Protein AF-A0A291IMR8-F1 (afdb_monomer_lite)

Organism: NCBI:txid702114

pLDDT: mean 84.6, std 10.79, range [42.44, 96.56]

Structure (mmCIF, N/CA/C/O backbone):
data_AF-A0A291IMR8-F1
#
_entry.id   AF-A0A291IMR8-F1
#
loop_
_atom_site.group_PDB
_atom_site.id
_atom_site.type_symbol
_atom_site.label_atom_id
_atom_site.label_alt_id
_atom_site.label_comp_id
_atom_site.label_asym_id
_atom_site.label_entity_id
_atom_site.label_seq_id
_atom_site.pdbx_PDB_ins_code
_atom_site.Cartn_x
_atom_site.Cartn_y
_atom_site.Cartn_z
_atom_site.occupancy
_atom_site.B_iso_or_equiv
_atom_site.auth_seq_id
_atom_site.auth_comp_id
_atom_site.auth_asym_id
_atom_site.auth_atom_id
_atom_site.pdbx_PDB_model_num
ATOM 1 N N . MET A 1 1 ? -17.388 -0.472 3.605 1.00 42.44 1 MET A N 1
ATOM 2 C CA . MET A 1 1 ? -18.240 -1.057 4.661 1.00 42.44 1 MET A CA 1
ATOM 3 C C . MET A 1 1 ? -18.160 -0.140 5.867 1.00 42.44 1 MET A C 1
ATOM 5 O O . MET A 1 1 ? -17.194 -0.183 6.607 1.00 42.44 1 MET A O 1
ATOM 9 N N . THR A 1 2 ? -19.109 0.783 5.960 1.00 56.38 2 THR A N 1
ATOM 10 C CA . THR A 1 2 ? -19.194 1.862 6.952 1.00 56.38 2 THR A CA 1
ATOM 11 C C . THR A 1 2 ? -20.336 1.554 7.913 1.00 56.38 2 THR A C 1
ATOM 13 O O . THR A 1 2 ? -21.486 1.748 7.528 1.00 56.38 2 THR A O 1
ATOM 16 N N . ASN A 1 3 ? -20.033 1.014 9.099 1.00 58.12 3 ASN A N 1
ATOM 17 C CA . ASN A 1 3 ? -20.902 0.884 10.290 1.00 58.12 3 ASN A CA 1
ATOM 18 C C . ASN A 1 3 ? -20.091 0.062 11.324 1.00 58.12 3 ASN A C 1
ATOM 20 O O . ASN A 1 3 ? -19.615 -0.994 10.933 1.00 58.12 3 ASN A O 1
ATOM 24 N N . LYS A 1 4 ? -19.863 0.408 12.598 1.00 49.34 4 LYS A N 1
ATOM 25 C CA . LYS A 1 4 ? -20.822 0.826 13.631 1.00 49.34 4 LYS A CA 1
ATOM 26 C C . LYS A 1 4 ? -20.083 1.413 14.854 1.00 49.34 4 LYS A C 1
ATOM 28 O O . LYS A 1 4 ? -19.874 0.730 15.846 1.00 49.34 4 LYS A O 1
ATOM 33 N N . ILE A 1 5 ? -19.803 2.706 14.853 1.00 51.72 5 ILE A N 1
ATOM 34 C CA . ILE A 1 5 ? -19.989 3.461 16.098 1.00 51.72 5 ILE A CA 1
ATOM 35 C C . ILE A 1 5 ? -21.085 4.449 15.762 1.00 51.72 5 ILE A C 1
ATOM 37 O O . ILE A 1 5 ? -20.845 5.590 15.374 1.00 51.72 5 ILE A O 1
ATOM 41 N N . ASN A 1 6 ? -22.322 3.950 15.764 1.00 53.94 6 ASN A N 1
ATOM 42 C CA . ASN A 1 6 ? -23.458 4.847 15.664 1.00 53.94 6 ASN A CA 1
ATOM 43 C C . ASN A 1 6 ? -23.396 5.765 16.887 1.00 53.94 6 ASN A C 1
ATOM 45 O O . ASN A 1 6 ? -23.127 5.300 17.992 1.00 53.94 6 ASN A O 1
ATOM 49 N N . MET A 1 7 ? -23.696 7.054 16.723 1.00 51.66 7 MET A N 1
ATOM 50 C CA . MET A 1 7 ? -23.830 7.988 17.853 1.00 51.66 7 MET A CA 1
ATOM 51 C C . MET A 1 7 ? -24.817 7.472 18.927 1.00 51.66 7 MET A C 1
ATOM 53 O O . MET A 1 7 ? -24.793 7.922 20.069 1.00 51.66 7 MET A O 1
ATOM 57 N N . THR A 1 8 ? -25.648 6.482 18.583 1.00 58.94 8 THR A N 1
ATOM 58 C CA . THR A 1 8 ? -26.505 5.731 19.502 1.00 58.94 8 THR A CA 1
ATOM 59 C C . THR A 1 8 ? -25.763 4.771 20.440 1.00 58.94 8 THR A C 1
ATOM 61 O O . THR A 1 8 ? -26.250 4.585 21.548 1.00 58.94 8 THR A O 1
ATOM 64 N N . ASP A 1 9 ? -24.618 4.180 20.080 1.00 65.94 9 ASP A N 1
ATOM 65 C CA . ASP A 1 9 ? -23.877 3.257 20.967 1.00 65.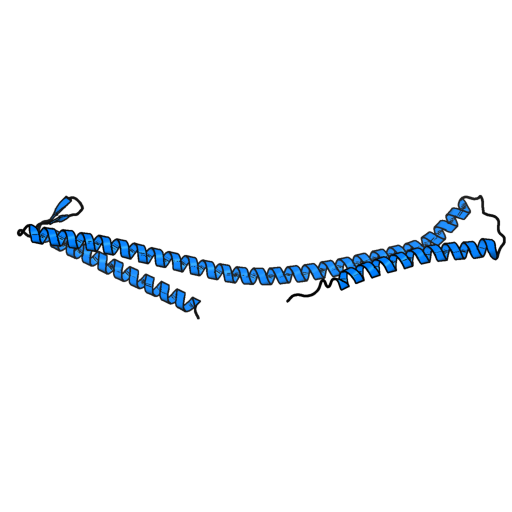94 9 ASP A CA 1
ATOM 66 C C . ASP A 1 9 ? -23.129 3.998 22.078 1.00 65.94 9 ASP A C 1
ATOM 68 O O . ASP A 1 9 ? -23.176 3.574 23.232 1.00 65.94 9 ASP A O 1
ATOM 72 N N . LEU A 1 10 ? -22.535 5.154 21.765 1.00 66.50 10 LEU A N 1
ATOM 73 C CA . LEU A 1 10 ? -21.966 6.054 22.774 1.00 66.50 10 LEU A CA 1
ATOM 74 C C . LEU A 1 10 ? -23.064 6.572 23.718 1.00 66.50 10 LEU A C 1
ATOM 76 O O . LEU A 1 10 ? -22.934 6.473 24.935 1.00 66.50 10 LEU A O 1
ATOM 80 N N . GLY A 1 11 ? -24.204 7.008 23.167 1.00 72.44 11 GLY A N 1
ATOM 81 C CA . GLY A 1 11 ? -25.347 7.453 23.971 1.00 72.44 11 GLY A CA 1
ATOM 82 C C . GLY A 1 11 ? -25.970 6.349 24.839 1.00 72.44 11 GLY A C 1
ATOM 83 O O . GLY A 1 11 ? -26.458 6.623 25.939 1.00 72.44 11 GLY A O 1
ATOM 84 N N . ARG A 1 12 ? -25.936 5.088 24.388 1.00 74.38 12 ARG A N 1
ATOM 85 C CA . ARG A 1 12 ? -26.344 3.926 25.194 1.00 74.38 12 ARG A CA 1
ATOM 86 C C . ARG A 1 12 ? -25.359 3.654 26.320 1.00 74.38 12 ARG A C 1
ATOM 88 O O . ARG A 1 12 ? -25.805 3.436 27.442 1.00 74.38 12 ARG A O 1
ATOM 95 N N . LEU A 1 13 ? -24.057 3.725 26.045 1.00 74.94 13 LEU A N 1
ATOM 96 C CA . LEU A 1 13 ? -23.014 3.551 27.053 1.00 74.94 13 LEU A CA 1
ATOM 97 C C . LEU A 1 13 ? -23.149 4.600 28.170 1.00 74.94 13 LEU A C 1
ATOM 99 O O . LEU A 1 13 ? -23.193 4.241 29.343 1.00 74.94 13 LEU A O 1
ATOM 103 N N . ASP A 1 14 ? -23.341 5.871 27.812 1.00 80.50 14 ASP A N 1
ATOM 104 C CA . ASP A 1 14 ? -23.565 6.959 28.775 1.00 80.50 14 ASP A CA 1
ATOM 105 C C . ASP A 1 14 ? -24.842 6.762 29.601 1.00 80.50 14 ASP A C 1
ATOM 107 O O . ASP A 1 14 ? -24.892 7.073 30.796 1.00 80.50 14 ASP A O 1
ATOM 111 N N . SER A 1 15 ? -25.889 6.220 28.976 1.00 82.75 15 SER A N 1
ATOM 112 C CA . SER A 1 15 ? -27.148 5.906 29.653 1.00 82.75 15 SER A CA 1
ATOM 113 C C . SER A 1 15 ? -26.987 4.745 30.639 1.00 82.75 15 SER A C 1
ATOM 115 O O . SER A 1 15 ? -27.512 4.823 31.749 1.00 82.75 15 SER A O 1
ATOM 117 N N . GLU A 1 16 ? -26.221 3.708 30.285 1.00 82.44 16 GLU A N 1
ATOM 118 C CA . GLU A 1 16 ? -25.873 2.603 31.188 1.00 82.44 16 GLU A CA 1
ATOM 119 C C . GLU A 1 16 ? -25.024 3.090 32.371 1.00 82.44 16 GLU A C 1
ATOM 121 O O . GLU A 1 16 ? -25.328 2.757 33.518 1.00 82.44 16 GLU A O 1
ATOM 126 N N . ILE A 1 17 ? -24.018 3.945 32.129 1.00 82.38 17 ILE A N 1
ATOM 127 C CA . ILE A 1 17 ? -23.203 4.571 33.189 1.00 82.38 17 ILE A CA 1
ATOM 128 C C . ILE A 1 17 ? -24.096 5.344 34.155 1.00 82.38 17 ILE A C 1
ATOM 130 O O . ILE A 1 17 ? -23.969 5.222 35.377 1.00 82.38 17 ILE A O 1
ATOM 134 N N . ARG A 1 18 ? -25.004 6.161 33.616 1.00 84.31 18 ARG A N 1
ATOM 135 C CA . ARG A 1 18 ? -25.913 6.976 34.422 1.00 84.31 18 ARG A CA 1
ATOM 136 C C . ARG A 1 18 ? -26.862 6.106 35.239 1.00 84.31 18 ARG A C 1
ATOM 138 O O . ARG A 1 18 ? -27.072 6.392 36.414 1.00 84.31 18 ARG A O 1
ATOM 145 N N . LEU A 1 19 ? -27.397 5.039 34.646 1.00 85.25 19 LEU A N 1
ATOM 146 C CA . LEU A 1 19 ? -28.275 4.094 35.331 1.00 85.25 19 LEU A CA 1
ATOM 147 C C . LEU A 1 19 ? -27.558 3.426 36.509 1.00 85.25 19 LEU A C 1
ATOM 149 O O . LEU A 1 19 ? -28.098 3.417 37.609 1.00 85.25 19 LEU A O 1
ATOM 153 N N . VAL A 1 20 ? -26.331 2.931 36.312 1.00 83.00 20 VAL A N 1
ATOM 154 C CA . VAL A 1 20 ? -25.541 2.311 37.390 1.00 83.00 20 VAL A CA 1
ATOM 155 C C . VAL A 1 20 ? -25.300 3.299 38.534 1.00 83.00 20 VAL A C 1
ATOM 157 O O . VAL A 1 20 ? -25.515 2.947 39.692 1.00 83.00 20 VAL A O 1
ATOM 160 N N . HIS A 1 21 ? -24.939 4.551 38.235 1.00 82.44 21 HIS A N 1
ATOM 161 C CA . HIS A 1 21 ? -24.783 5.581 39.267 1.00 82.44 21 HIS A CA 1
ATOM 162 C C . HIS A 1 21 ? -26.086 5.861 40.025 1.00 82.44 21 HIS A C 1
ATOM 164 O O . HIS A 1 21 ? -26.065 5.966 41.250 1.00 82.44 21 HIS A O 1
ATOM 170 N N . ILE A 1 22 ? -27.220 5.944 39.321 1.00 87.19 22 ILE A N 1
ATOM 171 C CA . ILE A 1 22 ? -28.537 6.138 39.942 1.00 87.19 22 ILE A CA 1
ATOM 172 C C . ILE A 1 22 ? -28.893 4.943 40.834 1.00 87.19 22 ILE A C 1
ATOM 174 O O . ILE A 1 22 ? -29.388 5.136 41.942 1.00 87.19 22 ILE A O 1
ATOM 178 N N . VAL A 1 23 ? -28.620 3.713 40.394 1.00 85.50 23 VAL A N 1
ATOM 179 C CA . VAL A 1 23 ? -28.873 2.497 41.180 1.00 85.50 23 VAL A CA 1
ATOM 180 C C . VAL A 1 23 ? -28.018 2.482 42.448 1.00 85.50 23 VAL A C 1
ATOM 182 O O . VAL A 1 23 ? -28.546 2.279 43.535 1.00 85.50 23 VAL A O 1
ATOM 185 N N . VAL A 1 24 ? -26.721 2.777 42.357 1.00 82.50 24 VAL A N 1
ATOM 186 C CA . VAL A 1 24 ? -25.848 2.834 43.543 1.00 82.50 24 VAL A CA 1
ATOM 187 C C . VAL A 1 24 ? -26.286 3.950 44.500 1.00 82.50 24 VAL A C 1
ATOM 189 O O . VAL A 1 24 ? -26.422 3.711 45.700 1.00 82.50 24 VAL A O 1
ATOM 192 N N . ALA A 1 25 ? -26.576 5.149 43.987 1.00 84.38 25 ALA A N 1
ATOM 193 C CA . ALA A 1 25 ? -27.043 6.271 44.801 1.00 84.38 25 ALA A CA 1
ATOM 194 C C . ALA A 1 25 ? -28.396 5.983 45.469 1.00 84.38 25 ALA A C 1
ATOM 196 O O . ALA A 1 25 ? -28.590 6.302 46.640 1.00 84.38 25 ALA A O 1
ATOM 197 N N . SER A 1 26 ? -29.323 5.341 44.755 1.00 85.75 26 SER A N 1
ATOM 198 C CA . SER A 1 26 ? -30.623 4.959 45.312 1.00 85.75 26 SER A CA 1
ATOM 199 C C . SER A 1 26 ? -30.494 3.879 46.382 1.00 85.75 26 SER A C 1
ATOM 201 O O . SER A 1 26 ? -31.153 4.004 47.407 1.00 85.75 26 SER A O 1
ATOM 203 N N . ILE A 1 27 ? -29.602 2.893 46.232 1.00 83.75 27 ILE A N 1
ATOM 204 C CA . ILE A 1 27 ? -29.319 1.911 47.294 1.00 83.75 27 ILE A CA 1
ATOM 205 C C . ILE A 1 27 ? -28.799 2.610 48.559 1.00 83.75 27 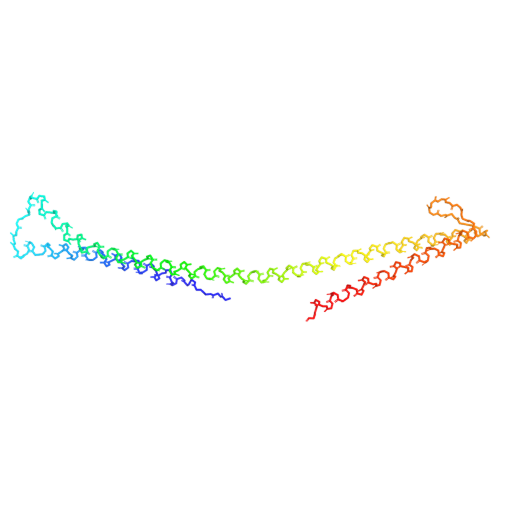ILE A C 1
ATOM 207 O O . ILE A 1 27 ? -29.284 2.320 49.653 1.00 83.75 27 ILE A O 1
ATOM 211 N N . ILE A 1 28 ? -27.876 3.571 48.426 1.00 83.00 28 ILE A N 1
ATOM 212 C CA . ILE A 1 28 ? -27.368 4.366 49.561 1.00 83.00 28 ILE A CA 1
ATOM 213 C C . ILE A 1 28 ? -28.513 5.123 50.244 1.00 83.00 28 ILE A C 1
ATOM 215 O O . ILE A 1 28 ? -28.696 5.014 51.457 1.00 83.00 28 ILE A O 1
ATOM 219 N N . ILE A 1 29 ? -29.302 5.866 49.462 1.00 86.31 29 ILE A N 1
ATOM 220 C CA . ILE A 1 29 ? -30.400 6.694 49.973 1.00 86.31 29 ILE A CA 1
ATOM 221 C C . ILE A 1 29 ? -31.470 5.827 50.636 1.00 86.31 29 ILE A C 1
ATOM 223 O O . ILE A 1 29 ? -31.916 6.163 51.725 1.00 86.31 29 ILE A O 1
ATOM 227 N N . VAL A 1 30 ? -31.863 4.708 50.024 1.00 86.44 30 VAL A N 1
ATOM 228 C CA . VAL A 1 30 ? -32.871 3.790 50.575 1.00 86.44 30 VAL A CA 1
ATOM 229 C C . VAL A 1 30 ? -32.378 3.158 51.870 1.00 86.44 30 VAL A C 1
ATOM 231 O O . VAL A 1 30 ? -33.139 3.090 52.832 1.00 86.44 30 VAL A O 1
ATOM 234 N N . THR A 1 31 ? -31.110 2.747 51.936 1.00 79.94 31 THR A N 1
ATOM 235 C CA . THR A 1 31 ? -30.540 2.158 53.156 1.00 79.94 31 THR A CA 1
ATOM 236 C C . THR A 1 31 ? -30.543 3.182 54.292 1.00 79.94 31 THR A C 1
ATOM 238 O O . THR A 1 31 ? -31.079 2.902 55.363 1.00 79.94 31 THR A O 1
ATOM 241 N N . LEU A 1 32 ? -30.061 4.404 54.040 1.00 81.75 32 LEU A N 1
ATOM 242 C CA . LEU A 1 32 ? -30.079 5.492 55.022 1.00 81.75 32 LEU A CA 1
ATOM 243 C C . LEU A 1 32 ? -31.507 5.882 55.431 1.00 81.75 32 LEU A C 1
ATOM 245 O O . LEU A 1 32 ? -31.799 5.971 56.620 1.00 81.75 32 LEU A O 1
ATOM 249 N N . ALA A 1 33 ? -32.414 6.050 54.466 1.00 83.06 33 ALA A N 1
ATOM 250 C CA . ALA A 1 33 ? -33.802 6.428 54.715 1.00 83.06 33 ALA A CA 1
ATOM 251 C C . ALA A 1 33 ? -34.561 5.353 55.503 1.00 83.06 33 ALA A C 1
ATOM 253 O O . ALA A 1 33 ? -35.281 5.688 56.441 1.00 83.06 33 ALA A O 1
ATOM 254 N N . SER A 1 34 ? -34.375 4.070 55.175 1.00 79.81 34 SER A N 1
ATOM 255 C CA . SER A 1 34 ? -34.980 2.963 55.926 1.00 79.81 34 SER A CA 1
ATOM 256 C C . SER A 1 34 ? -34.540 2.969 57.389 1.00 79.81 34 SER A C 1
ATOM 258 O O . SER A 1 34 ? -35.365 2.779 58.284 1.00 79.81 34 SER A O 1
ATOM 260 N N . TYR A 1 35 ? -33.267 3.285 57.638 1.00 73.69 35 TYR A N 1
ATOM 261 C CA . TYR A 1 35 ? -32.714 3.357 58.981 1.00 73.69 35 TYR A CA 1
ATOM 262 C C . TYR A 1 35 ? -33.249 4.578 59.737 1.00 73.69 35 TYR A C 1
ATOM 264 O O . TYR A 1 35 ? -33.693 4.453 60.876 1.00 73.69 35 TYR A O 1
ATOM 272 N N . SER A 1 36 ? -33.303 5.749 59.091 1.00 75.12 36 SER A N 1
ATOM 273 C CA . SER A 1 36 ? -33.883 6.966 59.672 1.00 75.12 36 SER A CA 1
ATOM 274 C C . SER A 1 36 ? -35.363 6.796 60.024 1.00 75.12 36 SER A C 1
ATOM 276 O O . SER A 1 36 ? -35.774 7.187 61.114 1.00 75.12 36 SER A O 1
ATOM 278 N N . VAL A 1 37 ? -36.159 6.170 59.151 1.00 80.25 37 VAL A N 1
ATOM 279 C CA . VAL A 1 37 ? -37.583 5.893 59.408 1.00 80.25 37 VAL A CA 1
ATOM 280 C C . VAL A 1 37 ? -37.748 4.932 60.586 1.00 80.25 37 VAL A C 1
ATOM 282 O O . VAL A 1 37 ? -38.565 5.181 61.472 1.00 80.25 37 VAL A O 1
ATOM 285 N N . TRP A 1 38 ? -36.951 3.864 60.646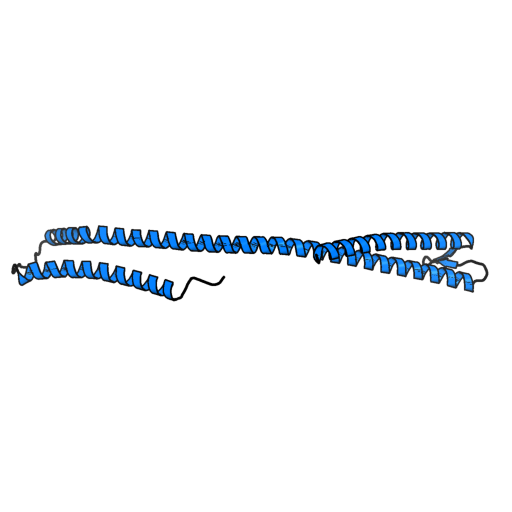 1.00 77.81 38 TRP A N 1
ATOM 286 C CA . TRP A 1 38 ? -37.017 2.897 61.741 1.00 77.81 38 TRP A CA 1
ATOM 287 C C . TRP A 1 38 ? -36.581 3.486 63.092 1.00 77.81 38 TRP A C 1
ATOM 289 O O . TRP A 1 38 ? -37.182 3.193 64.126 1.00 77.81 38 TRP A O 1
ATOM 299 N N . PHE A 1 39 ? -35.572 4.358 63.091 1.00 70.50 39 PHE A N 1
ATOM 300 C CA . PHE A 1 39 ? -35.026 4.958 64.308 1.00 70.50 39 PHE A CA 1
ATOM 301 C C . PHE A 1 39 ? -35.914 6.083 64.864 1.00 70.50 39 PHE A C 1
ATOM 303 O O . PHE A 1 39 ? -36.170 6.127 66.068 1.00 70.50 39 PHE A O 1
ATOM 310 N N . TRP A 1 40 ? -36.406 6.977 63.996 1.00 67.62 40 TRP A N 1
ATOM 311 C CA . TRP A 1 40 ? -37.176 8.160 64.406 1.00 67.62 40 TRP A CA 1
ATOM 312 C C . TRP A 1 40 ? -38.678 7.911 64.485 1.00 67.62 40 TRP A C 1
ATOM 314 O O . TRP A 1 40 ? -39.313 8.357 65.435 1.00 67.62 40 TRP A O 1
ATOM 324 N N . TRP A 1 41 ? -39.260 7.227 63.497 1.00 64.88 41 TRP A N 1
ATOM 325 C CA . TRP A 1 41 ? -40.716 7.093 63.408 1.00 64.88 41 TRP A CA 1
ATOM 326 C C . TRP A 1 41 ? -41.234 5.917 64.234 1.00 64.88 41 TRP A C 1
ATOM 328 O O . TRP A 1 41 ? -42.287 6.015 64.857 1.00 64.88 41 TRP A O 1
ATOM 338 N N . LEU A 1 42 ? -40.503 4.799 64.241 1.00 66.38 42 LEU A N 1
ATOM 339 C CA . LEU A 1 42 ? -40.973 3.561 64.868 1.00 66.38 42 LEU A CA 1
ATOM 340 C C . LEU A 1 42 ? -40.499 3.381 66.314 1.00 66.38 42 LEU A C 1
ATOM 342 O O . LEU A 1 42 ? -41.243 2.817 67.109 1.00 66.38 42 LEU A O 1
ATOM 346 N N . ASN A 1 43 ? -39.299 3.852 66.669 1.00 71.50 43 ASN A N 1
ATOM 347 C CA . ASN A 1 43 ? -38.700 3.549 67.976 1.00 71.50 43 ASN A CA 1
ATOM 348 C C . ASN A 1 43 ? -38.424 4.758 68.882 1.00 71.50 43 ASN A C 1
ATOM 350 O O . ASN A 1 43 ? -38.016 4.544 70.022 1.00 71.50 43 ASN A O 1
ATOM 354 N N . SER A 1 44 ? -38.640 6.000 68.425 1.00 71.19 44 SER A N 1
ATOM 355 C CA . SER A 1 44 ? -38.410 7.229 69.214 1.00 71.19 44 SER A CA 1
ATOM 356 C C . SER A 1 44 ? -37.058 7.246 69.954 1.00 71.19 44 SER A C 1
ATOM 358 O O . SER A 1 44 ? -36.955 7.734 71.080 1.00 71.19 44 SER A O 1
ATOM 360 N N . GLN A 1 45 ? -36.025 6.657 69.346 1.00 66.25 45 GLN A N 1
ATOM 361 C CA . GLN A 1 45 ? -34.707 6.482 69.957 1.00 66.25 45 GLN A CA 1
ATOM 362 C C . GLN A 1 45 ? -33.905 7.787 69.875 1.00 66.25 45 GLN A C 1
ATOM 364 O O . GLN A 1 45 ? -33.954 8.507 68.875 1.00 66.25 45 GLN A O 1
ATOM 369 N N . THR A 1 46 ? -33.141 8.098 70.922 1.00 68.88 46 THR A N 1
ATOM 370 C CA . THR A 1 46 ? -32.218 9.240 70.921 1.00 68.88 46 THR A CA 1
ATOM 371 C C . THR A 1 46 ? -30.945 8.901 70.148 1.00 68.88 46 THR A C 1
ATOM 373 O O . THR A 1 46 ? -30.511 7.752 70.094 1.00 68.88 46 THR A O 1
ATOM 376 N N . ILE A 1 47 ? -30.339 9.905 69.508 1.00 70.88 47 ILE A N 1
ATOM 377 C CA . ILE A 1 47 ? -29.103 9.717 68.740 1.00 70.88 47 ILE A CA 1
ATOM 378 C C . ILE A 1 47 ? -27.993 9.226 69.682 1.00 70.88 47 ILE A C 1
ATOM 380 O O . ILE A 1 47 ? -27.686 9.882 70.678 1.00 70.88 47 ILE A O 1
ATOM 384 N N . SER A 1 48 ? -27.381 8.084 69.354 1.00 73.88 48 SER A N 1
ATOM 385 C CA . SER A 1 48 ? -26.269 7.526 70.130 1.00 73.88 48 SER A CA 1
ATOM 386 C C . SER A 1 48 ? -25.056 8.459 70.069 1.00 73.88 48 SER A C 1
ATOM 388 O O . SER A 1 48 ? -24.593 8.831 68.989 1.00 73.88 48 SER A O 1
ATOM 390 N N . THR A 1 49 ? -24.518 8.822 71.232 1.00 76.19 49 THR A N 1
ATOM 391 C CA . THR A 1 49 ? -23.262 9.582 71.364 1.00 76.19 49 THR A CA 1
ATOM 392 C C . THR A 1 49 ? -22.027 8.682 71.317 1.00 76.19 49 THR A C 1
ATOM 394 O O . THR A 1 49 ? -20.904 9.181 71.265 1.00 76.19 49 THR A O 1
ATOM 397 N N . SER A 1 50 ? -22.212 7.356 71.323 1.00 80.44 50 SER A N 1
ATOM 398 C CA . SER A 1 50 ? -21.106 6.401 71.259 1.00 80.44 50 SER A CA 1
ATOM 399 C C . SER A 1 50 ? -20.610 6.226 69.823 1.00 80.44 50 SER A C 1
ATOM 401 O O . SER A 1 50 ? -21.373 5.910 68.911 1.00 80.44 50 SER A O 1
ATOM 403 N N . VAL A 1 51 ? -19.303 6.400 69.627 1.00 79.56 51 VAL A N 1
ATOM 404 C CA . VAL A 1 51 ? -18.633 6.236 68.324 1.00 79.56 51 VAL A CA 1
ATOM 405 C C . VAL A 1 51 ? -18.751 4.797 67.802 1.00 79.56 51 VAL A C 1
ATOM 407 O O . VAL A 1 51 ? -18.877 4.581 66.601 1.00 79.56 51 VAL A O 1
ATOM 410 N N . GLU A 1 52 ? -18.789 3.811 68.698 1.00 82.94 52 GLU A N 1
ATOM 411 C CA . GLU A 1 52 ? -18.878 2.385 68.361 1.00 82.94 52 GLU A CA 1
ATOM 412 C C . GLU A 1 52 ? -20.192 2.013 67.649 1.00 82.94 52 GLU A C 1
ATOM 414 O O . GLU A 1 52 ? -20.177 1.252 66.682 1.00 82.94 52 GLU A O 1
ATOM 419 N N . SER A 1 53 ? -21.315 2.636 68.035 1.00 76.94 53 SER A N 1
ATOM 420 C CA . SER A 1 53 ? -22.611 2.445 67.357 1.00 76.94 53 SER A CA 1
ATOM 421 C C . SER A 1 53 ? -22.586 2.946 65.907 1.00 76.94 53 SER A C 1
ATOM 423 O O . SER A 1 53 ? -23.195 2.349 65.020 1.00 76.94 53 SER A O 1
ATOM 425 N N . TRP A 1 54 ? -21.864 4.040 65.649 1.00 78.25 54 TRP A N 1
ATOM 426 C CA . TRP A 1 54 ? -21.688 4.587 64.301 1.00 78.25 54 TRP A CA 1
ATOM 427 C C . TRP A 1 54 ? -20.745 3.737 63.447 1.00 78.25 54 TRP A C 1
ATOM 429 O O . TRP A 1 54 ? -20.965 3.618 62.243 1.00 78.25 54 TRP A O 1
ATOM 439 N N . GLY A 1 55 ? -19.746 3.101 64.070 1.00 80.56 55 GLY A N 1
ATOM 440 C CA . GLY A 1 55 ? -18.890 2.105 63.422 1.00 80.56 55 GLY A CA 1
ATOM 441 C C . GLY A 1 55 ? -19.691 0.912 62.895 1.00 80.56 55 GLY A C 1
ATOM 442 O O . GLY A 1 55 ? -19.627 0.614 61.708 1.00 80.56 55 GLY A O 1
ATOM 443 N N . GLN A 1 56 ? -20.544 0.313 63.733 1.00 82.56 56 GLN A N 1
ATOM 444 C CA . GLN A 1 56 ? -21.388 -0.828 63.338 1.00 82.56 56 GLN A CA 1
ATOM 445 C C . GLN A 1 56 ? -22.384 -0.487 62.216 1.00 82.56 56 GLN A C 1
ATOM 447 O O . GLN A 1 56 ? -22.636 -1.307 61.331 1.00 82.56 56 GLN A O 1
ATOM 452 N N . LEU A 1 57 ? -22.936 0.734 62.214 1.00 79.25 57 LEU A N 1
ATOM 453 C CA . LEU A 1 57 ? -23.775 1.216 61.112 1.00 79.25 57 LEU A CA 1
ATOM 454 C C . LEU A 1 57 ? -22.974 1.314 59.805 1.00 79.25 57 LEU A C 1
ATOM 456 O O . LEU A 1 57 ? -23.450 0.890 58.750 1.00 79.25 57 LEU A O 1
ATOM 460 N N . GLY A 1 58 ? -21.760 1.864 59.883 1.00 79.25 58 GLY A N 1
ATOM 461 C CA . GLY A 1 58 ? -20.830 1.933 58.760 1.00 79.25 58 GLY A CA 1
ATOM 462 C C . GLY A 1 58 ? -20.487 0.551 58.207 1.00 79.25 58 GLY A C 1
ATOM 463 O O . GLY A 1 58 ? -20.497 0.374 56.991 1.00 79.25 58 GLY A O 1
ATOM 464 N N . ASP A 1 59 ? -20.284 -0.439 59.077 1.00 83.75 59 ASP A N 1
ATOM 465 C CA . ASP A 1 59 ? -19.998 -1.823 58.687 1.00 83.75 59 ASP A CA 1
ATOM 466 C C . ASP A 1 59 ? -21.184 -2.485 57.974 1.00 83.75 59 ASP A C 1
ATOM 468 O O . ASP A 1 59 ? -20.993 -3.190 56.984 1.00 83.75 59 ASP A O 1
ATOM 472 N N . TYR A 1 60 ? -22.421 -2.225 58.409 1.00 81.19 60 TYR A N 1
ATOM 473 C CA . TYR A 1 60 ? -23.622 -2.734 57.737 1.00 81.19 60 TYR A CA 1
ATOM 474 C C . TYR A 1 60 ? -23.814 -2.111 56.346 1.00 81.19 60 TYR A C 1
ATOM 476 O O . TYR A 1 60 ? -23.988 -2.825 55.355 1.00 81.19 60 TYR A O 1
ATOM 484 N N . VAL A 1 61 ? -23.742 -0.777 56.252 1.00 79.06 61 VAL A N 1
ATOM 485 C CA . VAL A 1 61 ? -23.862 -0.064 54.969 1.00 79.06 61 VAL A CA 1
ATOM 486 C C . VAL A 1 61 ? -22.718 -0.460 54.037 1.00 79.06 61 VAL A C 1
ATOM 488 O O . VAL A 1 61 ? -22.957 -0.760 52.869 1.00 79.06 61 VAL A O 1
ATOM 491 N N . GLY A 1 62 ? -21.491 -0.528 54.554 1.00 81.50 62 GLY A N 1
ATOM 492 C CA . GLY A 1 62 ? -20.310 -0.980 53.826 1.00 81.50 62 GLY A CA 1
ATOM 493 C C . GLY A 1 62 ? -20.426 -2.431 53.364 1.00 81.50 62 GLY A C 1
ATOM 494 O O . GLY A 1 62 ? -20.097 -2.728 52.220 1.00 81.50 62 GLY A O 1
ATOM 495 N N . GLY A 1 63 ? -20.969 -3.324 54.193 1.00 83.88 63 GLY A N 1
ATOM 496 C CA . GLY A 1 63 ? -21.191 -4.732 53.860 1.00 83.88 63 GLY A CA 1
ATOM 497 C C . GLY A 1 63 ? -22.149 -4.944 52.685 1.00 83.88 63 GLY A C 1
ATOM 498 O O . GLY A 1 63 ? -21.965 -5.887 51.918 1.00 83.88 63 GLY A O 1
ATOM 499 N N . ILE A 1 64 ? -23.122 -4.047 52.495 1.00 81.81 64 ILE A N 1
ATOM 500 C CA . ILE A 1 64 ? -24.039 -4.062 51.343 1.00 81.81 64 ILE A CA 1
ATOM 501 C C . ILE A 1 64 ? -23.426 -3.332 50.144 1.00 81.81 64 ILE A C 1
ATOM 503 O O . ILE A 1 64 ? -23.505 -3.819 49.015 1.00 81.81 64 ILE A O 1
ATOM 507 N N . LEU A 1 65 ? -22.790 -2.176 50.367 1.00 82.19 65 LEU A N 1
ATOM 508 C CA . LEU A 1 65 ? -22.228 -1.387 49.273 1.00 82.19 65 LEU A CA 1
ATOM 509 C C . LEU A 1 65 ? -21.079 -2.102 48.573 1.00 82.19 65 LEU A C 1
ATOM 511 O O . LEU A 1 65 ? -20.979 -2.031 47.353 1.00 82.19 65 LEU A O 1
ATOM 515 N N . ASN A 1 66 ? -20.210 -2.763 49.335 1.00 82.19 66 ASN A N 1
ATOM 516 C CA . ASN A 1 66 ? -18.940 -3.273 48.833 1.00 82.19 66 ASN A CA 1
ATOM 517 C C . ASN A 1 66 ? -19.119 -4.387 47.774 1.00 82.19 66 ASN A C 1
ATOM 519 O O . ASN A 1 66 ? -18.483 -4.319 46.722 1.00 82.19 66 ASN A O 1
ATOM 523 N N . PRO A 1 67 ? -20.035 -5.363 47.936 1.00 86.56 67 PRO A N 1
ATOM 524 C CA . PRO A 1 67 ? -20.378 -6.293 46.858 1.00 86.56 67 PRO A CA 1
ATOM 525 C C . PRO A 1 67 ? -21.038 -5.616 45.647 1.00 86.56 67 PRO A C 1
ATOM 527 O O . PRO A 1 67 ? -20.741 -5.982 44.508 1.00 86.56 67 PRO A O 1
ATOM 530 N N . CYS A 1 68 ? -21.906 -4.616 45.858 1.00 82.94 68 CYS A N 1
ATOM 531 C CA . CYS A 1 68 ? -22.556 -3.884 44.765 1.00 82.94 68 CYS A CA 1
ATOM 532 C C . CYS A 1 68 ? -21.548 -3.091 43.921 1.00 82.94 68 CYS A C 1
ATOM 534 O O . CYS A 1 68 ? -21.603 -3.136 42.689 1.00 82.94 68 CYS A O 1
ATOM 536 N N . THR A 1 69 ? -20.606 -2.394 44.561 1.00 82.69 69 THR A N 1
ATOM 537 C CA . THR A 1 69 ? -19.550 -1.641 43.873 1.00 82.69 69 THR A CA 1
ATOM 538 C C . THR A 1 69 ? -18.568 -2.575 43.176 1.00 82.69 69 THR A C 1
ATOM 540 O O . THR A 1 69 ? -18.222 -2.328 42.020 1.00 82.69 69 THR A O 1
ATOM 543 N N . ALA A 1 70 ? -18.178 -3.684 43.813 1.00 88.44 70 ALA A N 1
ATOM 544 C CA . ALA A 1 70 ? -17.321 -4.696 43.200 1.00 88.44 70 ALA A CA 1
ATOM 545 C C . ALA A 1 70 ? -17.963 -5.311 41.945 1.00 88.44 70 ALA A C 1
ATOM 547 O O . ALA A 1 70 ? -17.304 -5.444 40.912 1.00 88.44 70 ALA A O 1
ATOM 548 N N . TYR A 1 71 ? -19.261 -5.627 41.996 1.00 88.00 71 TYR A N 1
ATOM 549 C CA . TYR A 1 71 ? -19.992 -6.138 40.837 1.00 88.00 71 TYR A CA 1
ATOM 550 C C . TYR A 1 71 ? -20.077 -5.107 39.705 1.00 88.00 71 TYR A C 1
ATOM 552 O O . TYR A 1 71 ? -19.809 -5.439 38.549 1.00 88.00 71 TYR A O 1
ATOM 560 N N . ALA A 1 72 ? -20.385 -3.845 40.024 1.00 84.44 72 ALA A N 1
ATOM 561 C CA . ALA A 1 72 ? -20.422 -2.769 39.036 1.00 84.44 72 ALA A CA 1
ATOM 562 C C . ALA A 1 72 ? -19.052 -2.560 38.367 1.00 84.44 72 ALA A C 1
ATOM 564 O O . ALA A 1 72 ? -18.972 -2.448 37.143 1.00 84.44 72 ALA A O 1
ATOM 565 N N . ALA A 1 73 ? -17.969 -2.573 39.149 1.00 88.19 73 ALA A N 1
ATOM 566 C CA . ALA A 1 73 ? -16.606 -2.472 38.634 1.00 88.19 73 ALA A CA 1
ATOM 567 C C . ALA A 1 73 ? -16.252 -3.654 37.717 1.00 88.19 73 ALA A C 1
ATOM 569 O O . ALA A 1 73 ? -15.701 -3.456 36.633 1.00 88.19 73 ALA A O 1
ATOM 570 N N . TYR A 1 74 ? -16.615 -4.878 38.108 1.00 91.31 74 TYR A N 1
ATOM 571 C CA . TYR A 1 74 ? -16.392 -6.074 37.296 1.00 91.31 74 TYR A CA 1
ATOM 572 C C . TYR A 1 74 ? -17.178 -6.050 35.976 1.00 91.31 74 TYR A C 1
ATOM 574 O O . TYR A 1 74 ? -16.630 -6.386 34.920 1.00 91.31 74 TYR A O 1
ATOM 582 N N . TYR A 1 75 ? -18.443 -5.620 36.016 1.00 87.94 75 TYR A N 1
ATOM 583 C CA . TYR A 1 75 ? -19.265 -5.432 34.820 1.00 87.94 75 TYR A CA 1
ATOM 584 C C . TYR A 1 75 ? -18.600 -4.448 33.851 1.00 87.94 75 TYR A C 1
ATOM 586 O O . TYR A 1 75 ? -18.413 -4.773 32.675 1.00 87.94 75 TYR A O 1
ATOM 594 N N . TRP A 1 76 ? -18.163 -3.291 34.357 1.00 87.31 76 TRP A N 1
ATOM 595 C CA . TRP A 1 76 ? -17.477 -2.274 33.560 1.00 87.31 76 TRP A CA 1
ATOM 596 C C . TRP A 1 76 ? -16.173 -2.773 32.961 1.00 87.31 76 TRP A C 1
ATOM 598 O O . TRP A 1 76 ? -15.948 -2.609 31.764 1.00 87.31 76 TRP A O 1
ATOM 608 N N . LEU A 1 77 ? -15.340 -3.443 33.755 1.00 90.38 77 LEU A N 1
ATOM 609 C CA . LEU A 1 77 ? -14.094 -4.023 33.267 1.00 90.38 77 LEU A CA 1
ATOM 610 C C . LEU A 1 77 ? -14.356 -5.021 32.132 1.00 90.38 77 LEU A C 1
ATOM 612 O O . LEU A 1 77 ? -13.708 -4.972 31.088 1.00 90.38 77 LEU A O 1
ATOM 616 N N . THR A 1 78 ? -15.347 -5.895 32.308 1.00 91.19 78 THR A N 1
ATOM 617 C CA . THR A 1 78 ? -15.719 -6.893 31.300 1.00 91.19 78 THR A CA 1
ATOM 618 C C . THR A 1 78 ? -16.238 -6.235 30.021 1.00 91.19 78 THR A C 1
ATOM 620 O O . THR A 1 78 ? -15.873 -6.657 28.920 1.00 91.19 78 THR A O 1
ATOM 623 N N . ARG A 1 79 ? -17.063 -5.186 30.144 1.00 87.88 79 ARG A N 1
ATOM 624 C CA . ARG A 1 79 ? -17.579 -4.412 29.008 1.00 87.88 79 ARG A CA 1
ATOM 625 C C . ARG A 1 79 ? -16.444 -3.731 28.243 1.00 87.88 79 ARG A C 1
ATOM 627 O O . ARG A 1 79 ? -16.375 -3.888 27.027 1.00 87.88 79 ARG A O 1
ATOM 634 N N . SER A 1 80 ? -15.528 -3.071 28.949 1.00 87.69 80 SER A N 1
ATOM 635 C CA . SER A 1 80 ? -14.363 -2.404 28.359 1.00 87.69 80 SER A CA 1
ATOM 636 C C . SER A 1 80 ? -13.449 -3.383 27.626 1.00 87.69 80 SER A C 1
ATOM 638 O O . SER A 1 80 ? -13.054 -3.115 26.497 1.00 87.69 80 SER A O 1
ATOM 640 N N . ILE A 1 81 ? -13.163 -4.552 28.210 1.00 92.50 81 ILE A N 1
ATOM 641 C CA . ILE A 1 81 ? -12.338 -5.580 27.554 1.00 92.50 81 ILE A CA 1
ATOM 642 C C . ILE A 1 81 ? -13.009 -6.101 26.277 1.00 92.50 81 ILE A C 1
ATOM 644 O O . ILE A 1 81 ? -12.325 -6.355 25.287 1.00 92.50 81 ILE A O 1
ATOM 648 N N . ARG A 1 82 ? -14.336 -6.287 26.279 1.00 89.00 82 ARG A N 1
ATOM 649 C CA . ARG A 1 82 ? -15.062 -6.705 25.069 1.00 89.00 82 ARG A CA 1
ATOM 650 C C . ARG A 1 82 ? -14.964 -5.654 23.970 1.00 89.00 82 ARG A C 1
ATOM 652 O O . ARG A 1 82 ? -14.593 -6.015 22.859 1.00 89.00 82 ARG A O 1
ATOM 659 N N . LEU A 1 83 ? -15.204 -4.386 24.304 1.00 88.12 83 LEU A N 1
ATOM 660 C CA . LEU A 1 83 ? -15.099 -3.283 23.350 1.00 88.12 83 LEU A CA 1
ATOM 661 C C . LEU A 1 83 ? -13.680 -3.176 22.770 1.00 88.12 83 LEU A C 1
ATOM 663 O O . LEU A 1 83 ? -13.514 -3.167 21.558 1.00 88.12 83 LEU A O 1
ATOM 667 N N . GLN A 1 84 ? -12.651 -3.219 23.622 1.00 88.12 84 GLN A N 1
ATOM 668 C CA . GLN A 1 84 ? -11.253 -3.196 23.177 1.00 88.12 84 GLN A CA 1
ATOM 669 C C . GLN A 1 84 ? -10.926 -4.354 22.222 1.00 88.12 84 GLN A C 1
ATOM 671 O O . GLN A 1 84 ? -10.213 -4.168 21.240 1.00 88.12 84 GLN A O 1
ATOM 676 N N . LYS A 1 85 ? -11.446 -5.564 22.473 1.00 92.56 85 LYS A N 1
ATOM 677 C CA . LYS A 1 85 ? -11.246 -6.712 21.572 1.00 92.56 85 LYS A CA 1
ATOM 678 C C . LYS A 1 85 ? -11.939 -6.529 20.225 1.00 92.56 85 LYS A C 1
ATOM 680 O O . LYS A 1 85 ? -11.375 -6.937 19.212 1.00 92.56 85 LYS A O 1
ATOM 685 N N . GLU A 1 86 ? -13.140 -5.959 20.218 1.00 91.81 86 GLU A N 1
ATOM 686 C CA . GLU A 1 86 ? -13.874 -5.639 18.990 1.00 91.81 86 GLU A CA 1
ATOM 687 C C . GLU A 1 86 ? -13.101 -4.603 18.162 1.00 91.81 86 GLU A C 1
ATOM 689 O O . GLU A 1 86 ? -12.811 -4.860 16.994 1.00 91.81 86 GLU A O 1
ATOM 694 N N . GLU A 1 87 ? -12.636 -3.518 18.786 1.00 90.38 87 GLU A N 1
ATOM 695 C CA . GLU A 1 87 ? -11.798 -2.503 18.132 1.00 90.38 87 GLU A CA 1
ATOM 696 C C . GLU A 1 87 ? -10.493 -3.096 17.578 1.00 90.38 87 GLU A C 1
ATOM 698 O O . GLU A 1 87 ? -10.102 -2.802 16.448 1.00 90.38 87 GLU A O 1
ATOM 703 N N . MET A 1 88 ? -9.824 -3.983 18.328 1.00 94.00 88 MET A N 1
ATOM 704 C CA . MET A 1 88 ? -8.613 -4.659 17.846 1.00 94.00 88 MET A CA 1
ATOM 705 C C . MET A 1 88 ? -8.885 -5.588 16.660 1.00 94.00 88 MET A C 1
ATOM 707 O O . MET A 1 88 ? -8.044 -5.703 15.766 1.00 94.00 88 MET A O 1
ATOM 711 N N . LEU A 1 89 ? -10.035 -6.266 16.639 1.00 94.75 89 LEU A N 1
ATOM 712 C CA . LEU A 1 89 ? -10.427 -7.110 15.514 1.00 94.75 89 LEU A CA 1
ATOM 713 C C . LEU A 1 89 ? -10.679 -6.262 14.264 1.00 94.75 89 LEU A C 1
ATOM 715 O O . LEU A 1 89 ? -10.165 -6.593 13.196 1.00 94.75 89 LEU A O 1
ATOM 719 N N . GLU A 1 90 ? -11.414 -5.159 14.396 1.00 93.44 90 GLU A N 1
ATOM 720 C CA . GLU A 1 90 ? -11.662 -4.226 13.294 1.00 93.44 90 GLU A CA 1
ATOM 721 C C . GLU A 1 90 ? -10.361 -3.605 12.774 1.00 93.44 90 GLU A C 1
ATOM 723 O O . GLU A 1 90 ? -10.116 -3.606 11.565 1.00 93.44 90 GLU A O 1
ATOM 728 N N . ALA A 1 91 ? -9.480 -3.161 13.676 1.00 93.25 91 ALA A N 1
ATOM 729 C CA . ALA A 1 91 ? -8.165 -2.635 13.321 1.00 93.25 91 ALA A CA 1
ATOM 730 C C . ALA A 1 91 ? -7.323 -3.674 12.567 1.00 93.25 91 ALA A C 1
ATOM 732 O O . ALA A 1 91 ? -6.698 -3.354 11.554 1.00 93.25 91 ALA A O 1
ATOM 733 N N . ARG A 1 92 ? -7.345 -4.937 13.010 1.00 95.12 92 ARG A N 1
ATOM 734 C CA . ARG A 1 92 ? -6.643 -6.034 12.336 1.00 95.12 92 ARG A CA 1
ATOM 735 C C . ARG A 1 92 ? -7.181 -6.274 10.926 1.00 95.12 92 ARG A C 1
ATOM 737 O O . ARG A 1 92 ? -6.383 -6.405 10.004 1.00 95.12 92 ARG A O 1
ATOM 744 N N . LEU A 1 93 ? -8.502 -6.304 10.748 1.00 95.56 93 LEU A N 1
ATOM 745 C CA . LEU A 1 93 ? -9.125 -6.477 9.430 1.00 95.56 93 LEU A CA 1
ATOM 746 C C . LEU A 1 93 ? -8.780 -5.317 8.486 1.00 95.56 93 LEU A C 1
ATOM 748 O O . LEU A 1 93 ? -8.469 -5.540 7.316 1.00 95.56 93 LEU A O 1
ATOM 752 N N . ALA A 1 94 ? -8.781 -4.083 8.997 1.00 94.88 94 ALA A N 1
ATOM 753 C CA . ALA A 1 94 ? -8.368 -2.913 8.231 1.00 94.88 94 ALA A CA 1
ATOM 754 C C . ALA A 1 94 ? -6.885 -2.988 7.822 1.00 94.88 94 ALA A C 1
ATOM 756 O O . ALA A 1 94 ? -6.557 -2.713 6.667 1.00 94.88 94 ALA A O 1
ATOM 757 N N . MET A 1 95 ? -5.995 -3.413 8.729 1.00 94.31 95 MET A N 1
ATOM 758 C CA . MET A 1 95 ? -4.575 -3.624 8.421 1.00 94.31 95 MET A CA 1
ATOM 759 C C . MET A 1 95 ? -4.357 -4.740 7.400 1.00 94.31 95 MET A C 1
ATOM 761 O O . MET A 1 95 ? -3.506 -4.600 6.529 1.00 94.31 95 MET A O 1
ATOM 765 N N . GLU A 1 96 ? -5.114 -5.833 7.473 1.00 96.56 96 GLU A N 1
ATOM 766 C CA . GLU A 1 96 ? -5.021 -6.933 6.511 1.00 96.56 96 GLU A CA 1
ATOM 767 C C . GLU A 1 96 ? -5.449 -6.484 5.106 1.00 96.56 96 GLU A C 1
ATOM 769 O O . GLU A 1 96 ? -4.727 -6.708 4.131 1.00 96.56 96 GLU A O 1
ATOM 774 N N . ALA A 1 97 ? -6.567 -5.761 5.002 1.00 95.88 97 ALA A N 1
ATOM 775 C CA . ALA A 1 97 ? -7.009 -5.168 3.742 1.00 95.88 97 ALA A CA 1
ATOM 776 C C . ALA A 1 97 ? -5.984 -4.160 3.188 1.00 95.88 97 ALA A C 1
ATOM 778 O O . ALA A 1 97 ? -5.687 -4.168 1.990 1.00 95.88 97 ALA A O 1
ATOM 779 N N . ALA A 1 98 ? -5.403 -3.327 4.058 1.00 94.81 98 ALA A N 1
ATOM 780 C CA . ALA A 1 98 ? -4.351 -2.388 3.683 1.00 94.81 98 ALA A CA 1
ATOM 781 C C . ALA A 1 98 ? -3.080 -3.110 3.211 1.00 94.81 98 ALA A C 1
ATOM 783 O O . ALA A 1 98 ? -2.516 -2.734 2.188 1.00 94.81 98 ALA A O 1
ATOM 784 N N . SER A 1 99 ? -2.663 -4.175 3.900 1.00 95.75 99 SER A N 1
ATOM 785 C CA . SER A 1 99 ? -1.501 -4.989 3.530 1.00 95.75 99 SER A CA 1
ATOM 786 C C . SER A 1 99 ? -1.682 -5.639 2.159 1.00 95.75 99 SER A C 1
ATOM 788 O O . SER A 1 99 ? -0.765 -5.595 1.339 1.00 95.75 99 SER A O 1
ATOM 790 N N . LYS A 1 100 ? -2.877 -6.166 1.865 1.00 95.38 100 LYS A N 1
ATOM 791 C CA . LYS A 1 100 ? -3.197 -6.723 0.546 1.00 95.38 100 LYS A CA 1
ATOM 792 C C . LYS A 1 100 ? -3.109 -5.663 -0.557 1.00 95.38 100 LYS A C 1
ATOM 794 O O . LYS A 1 100 ? -2.422 -5.878 -1.551 1.00 95.38 100 LYS A O 1
ATOM 799 N N . SER A 1 101 ? -3.736 -4.504 -0.349 1.00 94.19 101 SER A N 1
ATOM 800 C CA . SER A 1 101 ? -3.663 -3.374 -1.288 1.00 94.19 101 SER A CA 1
ATOM 801 C C . SER A 1 101 ? -2.222 -2.891 -1.489 1.00 94.19 101 SER A C 1
ATOM 803 O O . SER A 1 101 ? -1.795 -2.626 -2.610 1.00 94.19 101 SER A O 1
ATOM 805 N N . GLN A 1 102 ? -1.423 -2.845 -0.422 1.00 94.25 102 GLN A N 1
ATOM 806 C CA . GLN A 1 102 ? -0.018 -2.455 -0.494 1.00 94.25 102 GLN A CA 1
ATOM 807 C C . GLN A 1 102 ? 0.830 -3.473 -1.267 1.00 94.25 102 GLN A C 1
ATOM 809 O O . GLN A 1 102 ? 1.721 -3.074 -2.015 1.00 94.25 102 GLN A O 1
ATOM 814 N N . ALA A 1 103 ? 0.558 -4.771 -1.123 1.00 93.88 103 ALA A N 1
ATOM 815 C CA . ALA A 1 103 ? 1.235 -5.812 -1.892 1.00 93.88 103 ALA A CA 1
ATOM 816 C C . ALA A 1 103 ? 0.930 -5.686 -3.394 1.00 93.88 103 ALA A C 1
ATOM 818 O O . ALA A 1 103 ? 1.846 -5.736 -4.218 1.00 93.88 103 ALA A O 1
ATOM 819 N N . GLU A 1 104 ? -0.335 -5.445 -3.745 1.00 92.12 104 GLU A N 1
ATOM 820 C CA . GLU A 1 104 ? -0.755 -5.168 -5.123 1.00 92.12 104 GLU A CA 1
ATOM 821 C C . GLU A 1 104 ? -0.067 -3.895 -5.653 1.00 92.12 104 GLU A C 1
ATOM 823 O O . GLU A 1 104 ? 0.569 -3.924 -6.707 1.00 92.12 104 GLU A O 1
ATOM 828 N N . GLN A 1 105 ? -0.078 -2.795 -4.893 1.00 92.62 105 GLN A N 1
ATOM 829 C CA . GLN A 1 105 ? 0.605 -1.545 -5.259 1.00 92.62 105 GLN A CA 1
ATOM 830 C C . GLN A 1 105 ? 2.119 -1.713 -5.437 1.00 92.62 105 GLN A C 1
ATOM 832 O O . GLN A 1 105 ? 2.698 -1.138 -6.359 1.00 92.62 105 GLN A O 1
ATOM 837 N N . ALA A 1 106 ? 2.774 -2.504 -4.585 1.00 93.88 106 ALA A N 1
ATOM 838 C CA . ALA A 1 106 ? 4.197 -2.795 -4.715 1.00 93.88 106 ALA A CA 1
ATOM 839 C C . ALA A 1 106 ? 4.490 -3.539 -6.025 1.00 93.88 106 ALA A C 1
ATOM 841 O O . ALA A 1 106 ? 5.455 -3.206 -6.715 1.00 93.88 106 ALA A O 1
ATOM 842 N N . HIS A 1 107 ? 3.631 -4.488 -6.404 1.00 90.44 107 HIS A N 1
ATOM 843 C CA . HIS A 1 107 ? 3.722 -5.164 -7.693 1.00 90.44 107 HIS A CA 1
ATOM 844 C C . HIS A 1 107 ? 3.542 -4.178 -8.862 1.00 90.44 107 HIS A C 1
ATOM 846 O O . HIS A 1 107 ? 4.394 -4.130 -9.752 1.00 90.44 107 HIS A O 1
ATOM 852 N N . HIS A 1 108 ? 2.512 -3.323 -8.828 1.00 89.56 108 HIS A N 1
ATOM 853 C CA . HIS A 1 108 ? 2.301 -2.277 -9.842 1.00 89.56 108 HIS A CA 1
ATOM 854 C C . HIS A 1 108 ? 3.516 -1.346 -9.977 1.00 89.56 108 HIS A C 1
ATOM 856 O O . HIS A 1 108 ? 3.973 -1.066 -11.086 1.00 89.56 108 HIS A O 1
ATOM 862 N N . SER A 1 109 ? 4.090 -0.924 -8.850 1.00 93.38 109 SER A N 1
ATOM 863 C CA . SER A 1 109 ? 5.285 -0.079 -8.812 1.00 93.38 109 SER A CA 1
ATOM 864 C C . SER A 1 109 ? 6.495 -0.763 -9.459 1.00 93.38 109 SER A C 1
ATOM 866 O O . SER A 1 109 ? 7.174 -0.166 -10.294 1.00 93.38 109 SER A O 1
ATOM 868 N N . GLN A 1 110 ? 6.737 -2.048 -9.169 1.00 92.88 110 GLN A N 1
ATOM 869 C CA . GLN A 1 110 ? 7.833 -2.800 -9.795 1.00 92.88 110 GLN A CA 1
ATOM 870 C C . GLN A 1 110 ? 7.680 -2.901 -11.316 1.00 92.88 110 GLN A C 1
ATOM 872 O O . GLN A 1 110 ? 8.655 -2.712 -12.049 1.00 92.88 110 GLN A O 1
ATOM 877 N N . VAL A 1 111 ? 6.466 -3.175 -11.799 1.00 92.12 111 VAL A N 1
ATOM 878 C CA . VAL A 1 111 ? 6.164 -3.219 -13.237 1.00 92.12 111 VAL A CA 1
ATOM 879 C C . VAL A 1 111 ? 6.431 -1.853 -13.873 1.00 92.12 111 VAL A C 1
ATOM 881 O O . VAL A 1 111 ? 7.122 -1.778 -14.888 1.00 92.12 111 VAL A O 1
ATOM 884 N N . GLN A 1 112 ? 5.982 -0.764 -13.247 1.00 92.69 112 GLN A N 1
ATOM 885 C CA . GLN A 1 112 ? 6.196 0.596 -13.747 1.00 92.69 112 GLN A CA 1
ATOM 886 C C . GLN A 1 112 ? 7.684 0.977 -13.819 1.00 92.69 112 GLN A C 1
ATOM 888 O O . GLN A 1 112 ? 8.128 1.575 -14.805 1.00 92.69 112 GLN A O 1
ATOM 893 N N . VAL A 1 113 ? 8.476 0.601 -12.810 1.00 95.50 113 VAL A N 1
ATOM 894 C CA . VAL A 1 113 ? 9.934 0.807 -12.813 1.00 95.50 113 VAL A CA 1
ATOM 895 C C . VAL A 1 113 ? 10.574 0.068 -13.989 1.00 95.50 113 VAL A C 1
ATOM 897 O O . VAL A 1 113 ? 11.388 0.649 -14.708 1.00 95.50 113 VAL A O 1
ATOM 900 N N . ARG A 1 114 ? 10.167 -1.182 -14.247 1.00 94.50 114 ARG A N 1
ATOM 901 C CA . ARG A 1 114 ? 10.667 -1.962 -15.391 1.00 94.50 114 ARG A CA 1
ATOM 902 C C . ARG A 1 114 ? 10.279 -1.344 -16.734 1.00 94.50 114 ARG A C 1
ATOM 904 O O . ARG A 1 114 ? 11.141 -1.224 -17.600 1.00 94.50 114 ARG A O 1
ATOM 911 N N . VAL A 1 115 ? 9.029 -0.903 -16.896 1.00 95.06 115 VAL A N 1
ATOM 912 C CA . VAL A 1 115 ? 8.570 -0.175 -18.098 1.00 95.06 115 VAL A CA 1
ATOM 913 C C . VAL A 1 115 ? 9.437 1.057 -18.347 1.00 95.06 115 VAL A C 1
ATOM 915 O O . VAL A 1 115 ? 9.904 1.280 -19.465 1.00 95.06 115 VAL A O 1
ATOM 918 N N . SER A 1 116 ? 9.688 1.837 -17.296 1.00 95.25 116 SER A N 1
ATOM 919 C CA . SER A 1 116 ? 10.483 3.065 -17.374 1.00 95.25 116 SER A CA 1
ATOM 920 C C . SER A 1 116 ? 11.931 2.768 -17.771 1.00 95.25 116 SER A C 1
ATOM 922 O O . SER A 1 116 ? 12.474 3.432 -18.652 1.00 95.25 116 SER A O 1
ATOM 924 N N . ALA A 1 117 ? 12.535 1.729 -17.188 1.00 96.56 117 ALA A N 1
ATOM 925 C CA . ALA A 1 117 ? 13.891 1.296 -17.516 1.00 96.56 117 ALA A CA 1
ATOM 926 C C . ALA A 1 117 ? 14.013 0.814 -18.972 1.00 96.56 117 ALA A C 1
ATOM 928 O O . ALA A 1 117 ? 14.907 1.263 -19.686 1.00 96.56 117 ALA A O 1
ATOM 929 N N . LEU A 1 118 ? 13.091 -0.035 -19.443 1.00 95.56 118 LEU A N 1
ATOM 930 C CA . LEU A 1 118 ? 13.072 -0.500 -20.837 1.00 95.56 118 LEU A CA 1
ATOM 931 C C . LEU A 1 118 ? 12.896 0.664 -21.816 1.00 95.56 118 LEU A C 1
ATOM 933 O O . LEU A 1 118 ? 13.603 0.744 -22.817 1.00 95.56 118 LEU A O 1
ATOM 937 N N . THR A 1 119 ? 12.008 1.606 -21.500 1.00 95.44 119 THR A N 1
ATOM 938 C CA . THR A 1 119 ? 11.794 2.807 -22.319 1.00 95.44 119 THR A CA 1
ATOM 939 C C . THR A 1 119 ? 13.056 3.671 -22.382 1.00 95.44 119 THR A C 1
ATOM 941 O O . THR A 1 119 ? 13.432 4.141 -23.456 1.00 95.44 119 THR A O 1
ATOM 944 N N . ALA A 1 120 ? 13.753 3.848 -21.256 1.00 96.31 120 ALA A N 1
ATOM 945 C CA . ALA A 1 120 ? 15.016 4.577 -21.214 1.00 96.31 120 ALA A CA 1
ATOM 946 C C . ALA A 1 120 ? 16.111 3.888 -22.048 1.00 96.31 120 ALA A C 1
ATOM 948 O O . ALA A 1 120 ? 16.816 4.567 -22.794 1.00 96.31 120 ALA A O 1
ATOM 949 N N . LEU A 1 121 ? 16.217 2.555 -21.984 1.00 96.19 121 LEU A N 1
ATOM 950 C CA . LEU A 1 121 ? 17.159 1.779 -22.800 1.00 96.19 121 LEU A CA 1
ATOM 951 C C . LEU A 1 121 ? 16.862 1.914 -24.296 1.00 96.19 121 LEU A C 1
ATOM 953 O O . LEU A 1 121 ? 17.774 2.183 -25.077 1.00 96.19 121 LEU A O 1
ATOM 957 N N . ILE A 1 122 ? 15.592 1.799 -24.694 1.00 96.06 122 ILE A N 1
ATOM 958 C CA . ILE A 1 122 ? 15.162 1.993 -26.086 1.00 96.06 122 ILE A CA 1
ATOM 959 C C . ILE A 1 122 ? 15.544 3.396 -26.569 1.00 96.06 122 ILE A C 1
ATOM 961 O O . ILE A 1 122 ? 16.166 3.533 -27.623 1.00 96.06 122 ILE A O 1
ATOM 965 N N . ASN A 1 123 ? 15.228 4.433 -25.789 1.00 95.44 123 ASN A N 1
ATOM 966 C CA . ASN A 1 123 ? 15.565 5.815 -26.133 1.00 95.44 123 ASN A CA 1
ATOM 967 C C . ASN A 1 123 ? 17.079 6.026 -26.242 1.00 95.44 123 ASN A C 1
ATOM 969 O O . ASN A 1 123 ? 17.540 6.669 -27.184 1.00 95.44 123 ASN A O 1
ATOM 973 N N . SER A 1 124 ? 17.860 5.445 -25.329 1.00 96.50 124 SER A N 1
ATOM 974 C CA . SER A 1 124 ? 19.321 5.516 -25.383 1.00 96.50 124 SER A CA 1
ATOM 975 C C . SER A 1 124 ? 19.875 4.866 -26.651 1.00 96.50 124 SER A C 1
ATOM 977 O O . SER A 1 124 ? 20.740 5.454 -27.299 1.00 96.50 124 SER A O 1
ATOM 979 N N . ILE A 1 125 ? 19.361 3.694 -27.044 1.00 95.56 125 ILE A N 1
ATOM 980 C CA . ILE A 1 125 ? 19.770 3.033 -28.290 1.00 95.56 125 ILE A CA 1
ATOM 981 C C . ILE A 1 125 ? 19.382 3.876 -29.507 1.00 95.56 125 ILE A C 1
ATOM 983 O O . ILE A 1 125 ? 20.169 3.999 -30.443 1.00 95.56 125 ILE A O 1
ATOM 987 N N . MET A 1 126 ? 18.193 4.487 -29.512 1.00 94.19 126 MET A N 1
ATOM 988 C CA . MET A 1 126 ? 17.786 5.360 -30.617 1.00 94.19 126 MET A CA 1
ATOM 989 C C . MET A 1 126 ? 18.753 6.534 -30.801 1.00 94.19 126 MET A C 1
ATOM 991 O O . MET A 1 126 ? 19.129 6.834 -31.935 1.00 94.19 126 MET A O 1
ATOM 995 N N . VAL A 1 127 ? 19.200 7.153 -29.706 1.00 96.25 127 VAL A N 1
ATOM 996 C CA . VAL A 1 127 ? 20.196 8.236 -29.744 1.00 96.25 127 VAL A CA 1
ATOM 997 C C . VAL A 1 127 ? 21.551 7.736 -30.260 1.00 96.25 127 VAL A C 1
ATOM 999 O O . VAL A 1 127 ? 22.167 8.395 -31.102 1.00 96.25 127 VAL A O 1
ATOM 1002 N N . GLU A 1 128 ? 22.008 6.561 -29.817 1.00 94.19 128 GLU A N 1
ATOM 1003 C CA . GLU A 1 128 ? 23.265 5.953 -30.284 1.00 94.19 128 GLU A CA 1
ATOM 1004 C C . GLU A 1 128 ? 23.218 5.656 -31.792 1.00 94.19 128 GLU A C 1
ATOM 1006 O O . GLU A 1 128 ? 24.099 6.084 -32.540 1.00 94.19 128 GLU A O 1
ATOM 1011 N N . VAL A 1 129 ? 22.139 5.021 -32.264 1.00 95.06 129 VAL A N 1
ATOM 1012 C CA . VAL A 1 129 ? 21.921 4.719 -33.688 1.00 95.06 129 VAL A CA 1
ATOM 1013 C C . VAL A 1 129 ? 21.845 5.999 -34.520 1.00 95.06 129 VAL A C 1
ATOM 1015 O O . VAL A 1 129 ? 22.419 6.063 -35.608 1.00 95.06 129 VAL A O 1
ATOM 1018 N N . GLN A 1 130 ? 21.161 7.037 -34.035 1.00 94.81 130 GLN A N 1
ATOM 1019 C CA . GLN A 1 130 ? 21.091 8.322 -34.731 1.00 94.81 130 GLN A CA 1
ATOM 1020 C C . GLN A 1 130 ? 22.475 8.974 -34.850 1.00 94.81 130 GLN A C 1
ATOM 1022 O O . GLN A 1 130 ? 22.824 9.485 -35.916 1.00 94.81 130 GLN A O 1
ATOM 1027 N N . THR A 1 131 ? 23.283 8.904 -33.792 1.00 94.38 131 THR A N 1
ATOM 1028 C CA . THR A 1 131 ? 24.660 9.415 -33.787 1.00 94.38 131 THR A CA 1
ATOM 1029 C C . THR A 1 131 ? 25.529 8.660 -34.794 1.00 94.38 131 THR A C 1
ATOM 1031 O O . THR A 1 131 ? 26.208 9.276 -35.614 1.00 94.38 131 THR A O 1
ATOM 1034 N N . GLN A 1 132 ? 25.449 7.328 -34.816 1.00 93.19 132 GLN A N 1
ATOM 10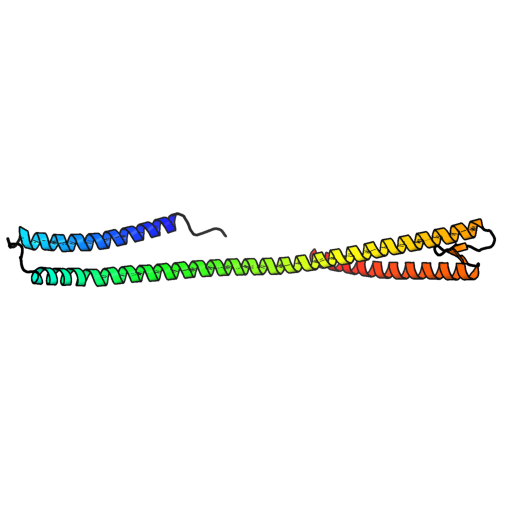35 C CA . GLN A 1 132 ? 26.162 6.491 -35.787 1.00 93.19 132 GLN A CA 1
ATOM 1036 C C . GLN A 1 132 ? 25.733 6.779 -37.234 1.00 93.19 132 GLN A C 1
ATOM 1038 O O . GLN A 1 132 ? 26.571 6.866 -38.133 1.00 93.19 132 GLN A O 1
ATOM 1043 N N . ARG A 1 133 ? 24.434 6.993 -37.480 1.00 92.25 133 ARG A N 1
ATOM 1044 C CA . ARG A 1 133 ? 23.927 7.388 -38.806 1.00 92.25 133 ARG A CA 1
ATOM 1045 C C . ARG A 1 133 ? 24.456 8.750 -39.244 1.00 92.25 133 ARG A C 1
ATOM 1047 O O . ARG A 1 133 ? 24.820 8.904 -40.406 1.00 92.25 133 ARG A O 1
ATOM 1054 N N . MET A 1 134 ? 24.537 9.712 -38.328 1.00 93.25 134 MET A N 1
ATOM 1055 C CA . MET A 1 134 ? 25.139 11.018 -38.603 1.00 93.25 134 MET A CA 1
ATOM 1056 C C . MET A 1 134 ? 26.625 10.880 -38.968 1.00 93.25 134 MET A C 1
ATOM 1058 O O . MET A 1 134 ? 27.081 11.502 -39.927 1.00 93.25 134 MET A O 1
ATOM 1062 N N . GLN A 1 135 ? 27.367 10.019 -38.263 1.00 90.50 135 GLN A N 1
ATOM 1063 C CA . GLN A 1 135 ? 28.764 9.710 -38.587 1.00 90.50 135 GLN A CA 1
ATOM 1064 C C . GLN A 1 135 ? 28.917 9.104 -39.985 1.00 90.50 135 GLN A C 1
ATOM 1066 O O . GLN A 1 135 ? 29.763 9.557 -40.756 1.00 90.50 135 GLN A O 1
ATOM 1071 N N . LEU A 1 136 ? 28.074 8.130 -40.337 1.00 89.88 136 LEU A N 1
ATOM 1072 C CA . LEU A 1 136 ? 28.053 7.541 -41.678 1.00 89.88 136 LEU A CA 1
ATOM 1073 C C . LEU A 1 136 ? 27.777 8.585 -42.759 1.00 89.88 136 LEU A C 1
ATOM 1075 O O . LEU A 1 136 ? 28.511 8.654 -43.740 1.00 89.88 136 LEU A O 1
ATOM 1079 N N . GLN A 1 137 ? 26.749 9.415 -42.576 1.00 90.25 137 GLN A N 1
ATOM 1080 C CA . GLN A 1 137 ? 26.407 10.465 -43.537 1.00 90.25 137 GLN A CA 1
ATOM 1081 C C . GLN A 1 137 ? 27.564 11.443 -43.738 1.00 90.25 137 GLN A C 1
ATOM 1083 O O . GLN A 1 137 ? 27.897 11.772 -44.872 1.00 90.25 137 GLN A O 1
ATOM 1088 N N . HIS A 1 138 ? 28.215 11.864 -42.655 1.00 89.44 138 HIS A N 1
ATOM 1089 C CA . HIS A 1 138 ? 29.381 12.736 -42.725 1.00 89.44 138 HIS A CA 1
ATOM 1090 C C . HIS A 1 138 ? 30.527 12.107 -43.530 1.00 89.44 138 HIS A C 1
ATOM 1092 O O . HIS A 1 138 ? 31.064 12.751 -44.430 1.00 89.44 138 HIS A O 1
ATOM 1098 N N . LEU A 1 139 ? 30.868 10.842 -43.255 1.00 86.75 139 LEU A N 1
ATOM 1099 C CA . LEU A 1 139 ? 31.912 10.116 -43.985 1.00 86.75 139 LEU A CA 1
ATOM 1100 C C . LEU A 1 139 ? 31.589 9.989 -45.481 1.00 86.75 139 LEU A C 1
ATOM 1102 O O . LEU A 1 139 ? 32.459 10.231 -46.316 1.00 86.75 139 LEU A O 1
ATOM 1106 N N . LEU A 1 140 ? 30.340 9.655 -45.820 1.00 83.75 140 LEU A N 1
ATOM 1107 C CA . LEU A 1 140 ? 29.895 9.501 -47.208 1.00 83.75 140 LEU A CA 1
ATOM 1108 C C . LEU A 1 140 ? 29.932 10.830 -47.974 1.00 83.75 140 LEU A C 1
ATOM 1110 O O . LEU A 1 140 ? 30.472 10.884 -49.076 1.00 83.75 140 LEU A O 1
ATOM 1114 N N . VAL A 1 141 ? 29.439 11.916 -47.371 1.00 87.06 141 VAL A N 1
ATOM 1115 C CA . VAL A 1 141 ? 29.453 13.256 -47.987 1.00 87.06 141 VAL A CA 1
ATOM 1116 C C . VAL A 1 141 ? 30.882 13.752 -48.215 1.00 87.06 141 VAL A C 1
ATOM 1118 O O . VAL A 1 141 ? 31.167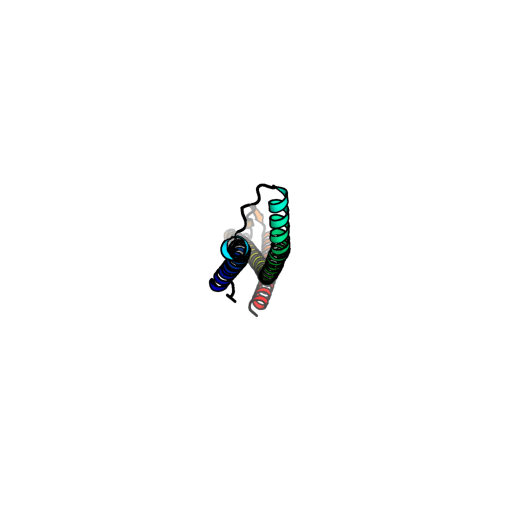 14.390 -49.228 1.00 87.06 141 VAL A O 1
ATOM 1121 N N . GLN A 1 142 ? 31.804 13.478 -47.289 1.00 83.38 142 GLN A N 1
ATOM 1122 C CA . GLN A 1 142 ? 33.206 13.846 -47.482 1.00 83.38 142 GLN A CA 1
ATOM 1123 C C . GLN A 1 142 ? 33.873 13.036 -48.597 1.00 83.38 142 GLN A C 1
ATOM 1125 O O . GLN A 1 142 ? 34.588 13.610 -49.419 1.00 83.38 142 GLN A O 1
ATOM 1130 N N . ALA A 1 143 ? 33.612 11.729 -48.655 1.00 81.12 143 ALA A N 1
ATOM 1131 C CA . ALA A 1 143 ? 34.145 10.863 -49.701 1.00 81.12 143 ALA A CA 1
ATOM 1132 C C . ALA A 1 143 ? 33.684 11.295 -51.103 1.00 81.12 143 ALA A C 1
ATOM 1134 O O . ALA A 1 143 ? 34.477 11.269 -52.045 1.00 81.12 143 ALA A O 1
ATOM 1135 N N . GLU A 1 144 ? 32.431 11.747 -51.227 1.00 79.00 144 GLU A N 1
ATOM 1136 C CA . GLU A 1 144 ? 31.862 12.268 -52.473 1.00 79.00 144 GLU A CA 1
ATOM 1137 C C . GLU A 1 144 ? 32.531 13.582 -52.910 1.00 79.00 144 GLU A C 1
ATOM 1139 O O . GLU A 1 144 ? 32.904 13.732 -54.074 1.00 79.00 144 GLU A O 1
ATOM 1144 N N . LYS A 1 145 ? 32.765 14.514 -51.974 1.00 77.44 145 LYS A N 1
ATOM 1145 C CA . LYS A 1 145 ? 33.381 15.824 -52.261 1.00 77.44 145 LYS A CA 1
ATOM 1146 C C . LYS A 1 145 ? 34.850 15.752 -52.671 1.00 77.44 145 LYS A C 1
ATOM 1148 O O . LYS A 1 145 ? 35.315 16.623 -53.400 1.00 77.44 145 LYS A O 1
ATOM 1153 N N . HIS A 1 146 ? 35.603 14.772 -52.173 1.00 67.44 146 HIS A N 1
ATOM 1154 C CA . HIS A 1 146 ? 37.050 14.727 -52.384 1.00 67.44 146 HIS A CA 1
ATOM 1155 C C . HIS A 1 146 ? 37.490 13.959 -53.638 1.00 67.44 146 HIS A C 1
ATOM 1157 O O . HIS A 1 146 ? 38.687 13.967 -53.914 1.00 67.44 146 HIS A O 1
ATOM 1163 N N . HIS A 1 147 ? 36.573 13.330 -54.394 1.00 60.12 147 HIS A N 1
ATOM 1164 C CA . HIS A 1 147 ? 36.786 12.565 -55.647 1.00 60.12 147 HIS A CA 1
ATOM 1165 C C . HIS A 1 147 ? 37.881 11.467 -55.634 1.00 60.12 147 HIS A C 1
ATOM 1167 O O . HIS A 1 147 ? 37.955 10.666 -56.559 1.00 60.12 147 HIS A O 1
ATOM 1173 N N . ALA A 1 148 ? 38.696 11.382 -54.582 1.00 61.94 148 ALA A N 1
ATOM 1174 C CA . ALA A 1 148 ? 39.798 10.446 -54.382 1.00 61.94 148 ALA A CA 1
ATOM 1175 C C . ALA A 1 148 ? 39.430 9.300 -53.421 1.00 61.94 148 ALA A C 1
ATOM 1177 O O . ALA A 1 148 ? 40.303 8.548 -52.997 1.00 61.94 148 ALA A O 1
ATOM 1178 N N . GLY A 1 149 ? 38.153 9.194 -53.024 1.00 64.19 149 GLY A N 1
ATOM 1179 C CA . GLY A 1 149 ? 37.675 8.152 -52.112 1.00 64.19 149 GLY A CA 1
ATOM 1180 C C . GLY A 1 149 ? 38.297 8.217 -50.715 1.00 64.19 149 GLY A C 1
ATOM 1181 O O . GLY A 1 149 ? 38.394 7.186 -50.055 1.00 64.19 149 GLY A O 1
ATOM 1182 N N . ALA A 1 150 ? 38.749 9.399 -50.287 1.00 70.88 150 ALA A N 1
ATOM 1183 C CA . ALA A 1 150 ? 39.298 9.647 -48.959 1.00 70.88 150 ALA A CA 1
ATOM 1184 C C . ALA A 1 150 ? 38.336 10.526 -48.149 1.00 70.88 150 ALA A C 1
ATOM 1186 O O . ALA A 1 150 ? 37.778 11.488 -48.678 1.00 70.88 150 ALA A O 1
ATOM 1187 N N . ALA A 1 151 ? 38.159 10.209 -46.868 1.00 80.69 151 ALA A N 1
ATOM 1188 C CA . ALA A 1 151 ? 37.302 10.957 -45.948 1.00 80.69 151 ALA A CA 1
ATOM 1189 C C . ALA A 1 151 ? 38.023 11.196 -44.620 1.00 80.69 151 ALA A C 1
ATOM 1191 O O . ALA A 1 151 ? 38.965 10.487 -44.283 1.00 80.69 151 ALA A O 1
ATOM 1192 N N . VAL A 1 152 ? 37.587 12.189 -43.857 1.00 79.00 152 VAL A N 1
ATOM 1193 C CA . VAL A 1 152 ? 38.086 12.475 -42.512 1.00 79.00 152 VAL A CA 1
ATOM 1194 C C . VAL A 1 152 ? 37.010 12.097 -41.499 1.00 79.00 152 VAL A C 1
ATOM 1196 O O . VAL A 1 152 ? 35.862 12.542 -41.584 1.00 79.00 152 VAL A O 1
ATOM 1199 N N . GLY A 1 153 ? 37.377 11.245 -40.545 1.00 77.38 153 GLY A N 1
ATOM 1200 C CA . GLY A 1 153 ? 36.500 10.849 -39.452 1.00 77.38 153 GLY A CA 1
ATOM 1201 C C . GLY A 1 153 ? 36.161 12.006 -38.511 1.00 77.38 153 GLY A C 1
ATOM 1202 O O . GLY A 1 153 ? 36.777 13.071 -38.537 1.00 77.38 153 GLY A O 1
ATOM 1203 N N . PHE A 1 154 ? 35.175 11.785 -37.640 1.00 76.44 154 PHE A N 1
ATOM 1204 C CA . PHE A 1 154 ? 34.840 12.718 -36.550 1.00 76.44 154 PHE A CA 1
ATOM 1205 C C . PHE A 1 154 ? 36.000 12.926 -35.560 1.00 76.44 154 PHE A C 1
ATOM 1207 O O . PHE A 1 154 ? 36.040 13.924 -34.849 1.00 76.44 154 PHE A O 1
ATOM 1214 N N . ASP A 1 155 ? 36.939 11.985 -35.531 1.00 80.62 155 ASP A N 1
ATOM 1215 C CA . ASP A 1 155 ? 38.189 11.995 -34.772 1.00 80.62 155 ASP A CA 1
ATOM 1216 C C . ASP A 1 155 ? 39.328 12.756 -35.479 1.00 80.62 155 ASP A C 1
ATOM 1218 O O . ASP A 1 155 ? 40.426 12.863 -34.938 1.00 80.62 155 ASP A O 1
ATOM 1222 N N . GLY A 1 156 ? 39.088 13.296 -36.679 1.00 78.81 156 GLY A N 1
ATOM 1223 C CA . GLY A 1 156 ? 40.090 14.016 -37.466 1.00 78.81 156 GLY A CA 1
ATOM 1224 C C . GLY A 1 156 ? 41.056 13.111 -38.238 1.00 78.81 156 GLY A C 1
ATOM 1225 O O . GLY A 1 156 ? 41.955 13.617 -38.914 1.00 78.81 156 GLY A O 1
ATOM 1226 N N . VAL A 1 157 ? 40.881 11.787 -38.183 1.00 82.62 157 VAL A N 1
ATOM 1227 C CA . VAL A 1 157 ? 41.747 10.830 -38.882 1.00 82.62 157 VAL A CA 1
ATOM 1228 C C . VAL A 1 157 ? 41.364 10.769 -40.359 1.00 82.62 157 VAL A C 1
ATOM 1230 O O . VAL A 1 157 ? 40.194 10.593 -40.700 1.00 82.62 157 VAL A O 1
ATOM 1233 N N . ARG A 1 158 ? 42.351 10.909 -41.254 1.00 82.00 158 ARG A N 1
ATOM 1234 C CA . ARG A 1 158 ? 42.145 10.712 -42.696 1.00 82.00 158 ARG A CA 1
ATOM 1235 C C . ARG A 1 158 ? 42.099 9.216 -42.990 1.00 82.00 158 ARG A C 1
ATOM 1237 O O . ARG A 1 158 ? 43.036 8.503 -42.658 1.00 82.00 158 ARG A O 1
ATOM 1244 N N . LEU A 1 159 ? 41.030 8.784 -43.636 1.00 84.25 159 LEU A N 1
ATOM 1245 C CA . LEU A 1 159 ? 40.778 7.415 -44.052 1.00 84.25 159 LEU A CA 1
ATOM 1246 C C . LEU A 1 159 ? 40.988 7.321 -45.560 1.00 84.25 159 LEU A C 1
ATOM 1248 O O . LEU A 1 159 ? 40.414 8.108 -46.322 1.00 84.25 159 LEU A O 1
ATOM 1252 N N . ASN A 1 160 ? 41.796 6.358 -45.994 1.00 85.88 160 ASN A N 1
ATOM 1253 C CA . ASN A 1 160 ? 41.864 5.981 -47.405 1.00 85.88 160 ASN A CA 1
ATOM 1254 C C . ASN A 1 160 ? 40.613 5.179 -47.821 1.00 85.88 160 ASN A C 1
ATOM 1256 O O . ASN A 1 160 ? 39.768 4.849 -46.991 1.00 85.88 160 ASN A O 1
ATOM 1260 N N . SER A 1 161 ? 40.481 4.833 -49.103 1.00 82.12 161 SER A N 1
ATOM 1261 C CA . SER A 1 161 ? 39.274 4.161 -49.609 1.00 82.12 161 SER A CA 1
ATOM 1262 C C . SER A 1 161 ? 38.992 2.802 -48.959 1.00 82.12 161 SER A C 1
ATOM 1264 O O . SER A 1 161 ? 37.829 2.473 -48.730 1.00 82.12 161 SER A O 1
ATOM 1266 N N . GLN A 1 162 ? 40.028 2.031 -48.613 1.00 85.69 162 GLN A N 1
ATOM 1267 C CA . GLN A 1 162 ? 39.858 0.733 -47.956 1.00 85.69 162 GLN A CA 1
ATOM 1268 C C . GLN A 1 162 ? 39.473 0.897 -46.479 1.00 85.69 162 GLN A C 1
ATOM 1270 O O . GLN A 1 162 ? 38.570 0.222 -45.989 1.00 85.69 162 GLN A O 1
ATOM 1275 N N . GLU A 1 163 ? 40.131 1.814 -45.771 1.00 86.25 163 GLU A N 1
ATOM 1276 C CA . GLU A 1 163 ? 39.836 2.141 -44.372 1.00 86.25 163 GLU A CA 1
ATOM 1277 C C . GLU A 1 163 ? 38.435 2.738 -44.216 1.00 86.25 163 GLU A C 1
ATOM 1279 O O . GLU A 1 163 ? 37.711 2.385 -43.287 1.00 86.25 163 GLU A O 1
ATOM 1284 N N . LEU A 1 164 ? 38.023 3.588 -45.158 1.00 85.75 164 LEU A N 1
ATOM 1285 C CA . LEU A 1 164 ? 36.678 4.141 -45.231 1.00 85.75 164 LEU A CA 1
ATOM 1286 C C . LEU A 1 164 ? 35.636 3.036 -45.426 1.00 85.75 164 LEU A C 1
ATOM 1288 O O . LEU A 1 164 ? 34.650 3.000 -44.692 1.00 85.75 164 LEU A O 1
ATOM 1292 N N . ALA A 1 165 ? 35.857 2.118 -46.372 1.00 85.81 165 ALA A N 1
ATOM 1293 C CA . ALA A 1 165 ? 34.956 0.991 -46.605 1.00 85.81 165 ALA A CA 1
ATOM 1294 C C . ALA A 1 165 ? 34.827 0.102 -45.357 1.00 85.81 165 ALA A C 1
ATOM 1296 O O . ALA A 1 165 ? 33.713 -0.238 -44.953 1.00 85.81 165 ALA A O 1
ATOM 1297 N N . ASN A 1 166 ? 35.950 -0.199 -44.698 1.00 89.69 166 ASN A N 1
ATOM 1298 C CA . ASN A 1 166 ? 35.969 -0.959 -43.449 1.00 89.69 166 ASN A CA 1
ATOM 1299 C C . ASN A 1 166 ? 35.204 -0.230 -42.332 1.00 89.69 166 ASN A C 1
ATOM 1301 O O . ASN A 1 166 ? 34.384 -0.846 -41.653 1.00 89.69 166 ASN A O 1
ATOM 1305 N N . ARG A 1 167 ? 35.408 1.085 -42.166 1.00 87.69 167 ARG A N 1
ATOM 1306 C CA . ARG A 1 167 ? 34.736 1.883 -41.128 1.00 87.69 167 ARG A CA 1
ATOM 1307 C C . ARG A 1 167 ? 33.235 2.019 -41.378 1.00 87.69 167 ARG A C 1
ATOM 1309 O O . ARG A 1 167 ? 32.449 1.932 -40.440 1.00 87.69 167 ARG A O 1
ATOM 1316 N N . VAL A 1 168 ? 32.817 2.191 -42.631 1.00 88.88 168 VAL A N 1
ATOM 1317 C CA . VAL A 1 168 ? 31.395 2.204 -43.014 1.00 88.88 168 VAL A CA 1
ATOM 1318 C C . VAL A 1 168 ? 30.748 0.847 -42.733 1.00 88.88 168 VAL A C 1
ATOM 1320 O O . VAL A 1 168 ? 29.661 0.797 -42.156 1.00 88.88 168 VAL A O 1
ATOM 1323 N N . ALA A 1 169 ? 31.413 -0.254 -43.094 1.00 90.56 169 ALA A N 1
ATOM 1324 C CA . ALA A 1 169 ? 30.935 -1.603 -42.802 1.00 90.56 169 ALA A CA 1
ATOM 1325 C C . ALA A 1 169 ? 30.825 -1.860 -41.289 1.00 90.56 169 ALA A C 1
ATOM 1327 O O . ALA A 1 169 ? 29.824 -2.413 -40.832 1.00 90.56 169 ALA A O 1
ATOM 1328 N N . GLU A 1 170 ? 31.807 -1.406 -40.508 1.00 92.50 170 GLU A N 1
ATOM 1329 C CA . GLU A 1 170 ? 31.798 -1.505 -39.049 1.00 92.50 170 GLU A CA 1
ATOM 1330 C C . GLU A 1 170 ? 30.615 -0.747 -38.436 1.00 92.50 170 GLU A C 1
ATOM 1332 O O . GLU A 1 170 ? 29.846 -1.334 -37.674 1.00 92.50 170 GLU A O 1
ATOM 1337 N N . ILE A 1 171 ? 30.412 0.523 -38.801 1.00 91.44 171 ILE A N 1
ATOM 1338 C CA . ILE A 1 171 ? 29.305 1.319 -38.253 1.00 91.44 171 ILE A CA 1
ATOM 1339 C C . ILE A 1 171 ? 27.951 0.725 -38.671 1.00 91.44 171 ILE A C 1
ATOM 1341 O O . ILE A 1 171 ? 27.042 0.638 -37.847 1.00 91.44 171 ILE A O 1
ATOM 1345 N N . ASN A 1 172 ? 27.806 0.247 -39.911 1.00 92.50 172 ASN A N 1
ATOM 1346 C CA . ASN A 1 172 ? 26.585 -0.438 -40.353 1.00 92.50 172 ASN A CA 1
ATOM 1347 C C . ASN A 1 172 ? 26.304 -1.716 -39.546 1.00 92.50 172 ASN A C 1
ATOM 1349 O O . ASN A 1 172 ? 25.150 -1.983 -39.193 1.00 92.50 172 ASN A O 1
ATOM 1353 N N . ASN A 1 173 ? 27.340 -2.496 -39.225 1.00 94.75 173 ASN A N 1
ATOM 1354 C CA . ASN A 1 173 ? 27.212 -3.671 -38.365 1.00 94.75 173 ASN A CA 1
ATOM 1355 C C . ASN A 1 173 ? 26.792 -3.264 -36.942 1.00 94.75 173 ASN A C 1
ATOM 1357 O O . ASN A 1 173 ? 25.819 -3.801 -36.415 1.00 94.75 173 ASN A O 1
ATOM 1361 N N . GLN A 1 174 ? 27.439 -2.250 -36.356 1.00 93.06 174 GLN A N 1
ATOM 1362 C CA . GLN A 1 174 ? 27.075 -1.733 -35.033 1.00 93.06 174 GLN A CA 1
ATOM 1363 C C . GLN A 1 174 ? 25.621 -1.240 -34.985 1.00 93.06 174 GLN A C 1
ATOM 1365 O O . GLN A 1 174 ? 24.886 -1.628 -34.078 1.00 93.06 174 GLN A O 1
ATOM 1370 N N . ILE A 1 175 ? 25.173 -0.468 -35.982 1.00 93.00 175 ILE A N 1
ATOM 1371 C CA . ILE A 1 175 ? 23.773 -0.027 -36.097 1.00 93.00 175 ILE A CA 1
ATOM 1372 C C . ILE A 1 175 ? 22.836 -1.233 -36.148 1.00 93.00 175 ILE A C 1
ATOM 1374 O O . ILE A 1 175 ? 21.831 -1.260 -35.441 1.00 93.00 175 ILE A O 1
ATOM 1378 N N . SER A 1 176 ? 23.152 -2.235 -36.970 1.00 94.25 176 SER A N 1
ATOM 1379 C CA . SER A 1 176 ? 22.319 -3.434 -37.119 1.00 94.25 176 SER A CA 1
ATOM 1380 C C . SER A 1 176 ? 22.222 -4.211 -35.805 1.00 94.25 176 SER A C 1
ATOM 1382 O O . SER A 1 176 ? 21.129 -4.592 -35.389 1.00 94.25 176 SER A O 1
ATOM 1384 N N . LYS A 1 177 ? 23.348 -4.373 -35.100 1.00 95.25 177 LYS A N 1
ATOM 1385 C CA . LYS A 1 177 ? 23.397 -5.002 -33.777 1.00 95.25 177 LYS A CA 1
ATOM 1386 C C . LYS A 1 177 ? 22.536 -4.245 -32.763 1.00 95.25 177 LYS A C 1
ATOM 1388 O O . LYS A 1 177 ? 21.698 -4.856 -32.108 1.00 95.25 177 LYS A O 1
ATOM 1393 N N . ARG A 1 178 ? 22.691 -2.922 -32.670 1.00 93.25 178 ARG A N 1
ATOM 1394 C CA . ARG A 1 178 ? 21.903 -2.073 -31.761 1.00 93.25 178 ARG A CA 1
ATOM 1395 C C . ARG A 1 178 ? 20.413 -2.089 -32.083 1.00 93.25 178 ARG A C 1
ATOM 1397 O O . ARG A 1 178 ? 19.588 -2.131 -31.178 1.00 93.25 178 ARG A O 1
ATOM 1404 N N . MET A 1 179 ? 20.053 -2.095 -33.364 1.00 92.81 179 MET A N 1
ATOM 1405 C CA . MET A 1 179 ? 18.658 -2.202 -33.794 1.00 92.81 179 MET A CA 1
ATOM 1406 C C . MET A 1 179 ? 18.033 -3.548 -33.406 1.00 92.81 179 MET A C 1
ATOM 1408 O O . MET A 1 179 ? 16.869 -3.564 -33.009 1.00 92.81 179 MET A O 1
ATOM 1412 N N . ASN A 1 180 ? 18.797 -4.644 -33.452 1.00 94.88 180 ASN A N 1
ATOM 1413 C CA . ASN A 1 180 ? 18.343 -5.943 -32.946 1.00 94.88 180 ASN A CA 1
ATOM 1414 C C . ASN A 1 180 ? 18.165 -5.926 -31.418 1.00 94.88 180 ASN A C 1
ATOM 1416 O O . ASN A 1 180 ? 17.111 -6.319 -30.932 1.00 94.88 180 ASN A O 1
ATOM 1420 N N . GLU A 1 181 ? 19.129 -5.384 -30.663 1.00 93.38 181 GLU A N 1
ATOM 1421 C CA . GLU A 1 181 ? 19.009 -5.233 -29.198 1.00 93.38 181 GLU A CA 1
ATOM 1422 C C . GLU A 1 181 ? 17.777 -4.395 -28.808 1.00 93.38 181 GLU A C 1
ATOM 1424 O O . GLU A 1 181 ? 17.033 -4.736 -27.888 1.00 93.38 181 GLU A O 1
ATOM 1429 N N . ARG A 1 182 ? 17.510 -3.309 -29.545 1.00 93.88 182 ARG A N 1
ATOM 1430 C CA . ARG A 1 182 ? 16.299 -2.502 -29.363 1.00 93.88 182 ARG A CA 1
ATOM 1431 C C . ARG A 1 182 ? 15.036 -3.318 -29.620 1.00 93.88 182 ARG A C 1
ATOM 1433 O O . ARG A 1 182 ? 14.088 -3.202 -28.847 1.00 93.88 182 ARG A O 1
ATOM 1440 N N . TYR A 1 183 ? 15.003 -4.093 -30.701 1.00 94.94 183 TYR A N 1
ATOM 1441 C CA . TYR A 1 183 ? 13.856 -4.936 -31.023 1.00 94.94 183 TYR A CA 1
ATOM 1442 C C . TYR A 1 183 ? 13.554 -5.914 -29.880 1.00 94.94 183 TYR A C 1
ATOM 1444 O O . TYR A 1 183 ? 12.397 -6.041 -29.479 1.00 94.94 183 TYR A O 1
ATOM 1452 N N . ASP A 1 184 ? 14.582 -6.516 -29.279 1.00 95.12 184 ASP A N 1
ATOM 1453 C CA . ASP A 1 184 ? 14.418 -7.402 -28.124 1.00 95.12 184 ASP A CA 1
ATOM 1454 C C . ASP A 1 184 ? 13.808 -6.669 -26.917 1.00 95.12 184 ASP A C 1
ATOM 1456 O O . ASP A 1 184 ? 12.879 -7.179 -26.283 1.00 95.12 184 ASP A O 1
ATOM 1460 N N . PHE A 1 185 ? 14.259 -5.445 -26.616 1.00 94.69 185 PHE A N 1
ATOM 1461 C CA . PHE A 1 185 ? 13.664 -4.633 -25.547 1.00 94.69 185 PHE A CA 1
ATOM 1462 C C . PHE A 1 185 ? 12.224 -4.209 -25.845 1.00 94.69 185 PHE A C 1
ATOM 1464 O O . PHE A 1 185 ? 11.392 -4.200 -24.937 1.00 94.69 185 PHE A O 1
ATOM 1471 N N . GLU A 1 186 ? 11.889 -3.909 -27.100 1.00 93.44 186 GLU A N 1
ATOM 1472 C CA . GLU A 1 186 ? 10.511 -3.621 -27.504 1.00 93.44 186 GLU A CA 1
ATOM 1473 C C . GLU A 1 186 ? 9.597 -4.839 -27.327 1.00 93.44 186 GLU A C 1
ATOM 1475 O O . GLU A 1 186 ? 8.454 -4.687 -26.891 1.00 93.44 186 GLU A O 1
ATOM 1480 N N . GLN A 1 187 ? 10.084 -6.049 -27.613 1.00 94.88 187 GLN A N 1
ATOM 1481 C CA . GLN A 1 187 ? 9.321 -7.279 -27.379 1.00 94.88 187 GLN A CA 1
ATOM 1482 C C . GLN A 1 187 ? 9.120 -7.555 -25.888 1.00 94.88 187 GLN A C 1
ATOM 1484 O O . GLN A 1 187 ? 8.014 -7.911 -25.469 1.00 94.88 187 GLN A O 1
ATOM 1489 N N . GLN A 1 188 ? 10.150 -7.334 -25.068 1.00 93.44 188 GLN A N 1
ATOM 1490 C CA . GLN A 1 188 ? 10.031 -7.432 -23.611 1.00 93.44 188 GLN A CA 1
ATOM 1491 C C . GLN A 1 188 ? 9.015 -6.424 -23.066 1.00 93.44 188 GLN A C 1
ATOM 1493 O O . GLN A 1 188 ? 8.154 -6.792 -22.268 1.00 93.44 188 GLN A O 1
ATOM 1498 N N . LEU A 1 189 ? 9.056 -5.177 -23.546 1.00 93.44 189 LEU A N 1
ATOM 1499 C CA . LEU A 1 189 ? 8.108 -4.135 -23.160 1.00 93.44 189 LEU A CA 1
ATOM 1500 C C . LEU A 1 189 ? 6.672 -4.506 -23.551 1.00 93.44 189 LEU A C 1
ATOM 1502 O O . LEU A 1 189 ? 5.773 -4.415 -22.720 1.00 93.44 189 LEU A O 1
ATOM 1506 N N . LYS A 1 190 ? 6.451 -4.977 -24.785 1.00 92.50 190 LYS A N 1
ATOM 1507 C CA . LYS A 1 190 ? 5.131 -5.442 -25.246 1.00 92.50 190 LYS A CA 1
ATOM 1508 C C . LYS A 1 190 ? 4.607 -6.601 -24.408 1.00 92.50 190 LYS A C 1
ATOM 1510 O O . LYS A 1 190 ? 3.446 -6.590 -24.014 1.00 92.50 190 LYS A O 1
ATOM 1515 N N . THR A 1 191 ? 5.459 -7.579 -24.112 1.00 93.12 191 THR A N 1
ATOM 1516 C CA . THR A 1 191 ? 5.091 -8.737 -23.284 1.00 93.12 191 THR A CA 1
ATOM 1517 C C . THR A 1 191 ? 4.657 -8.290 -21.892 1.00 93.12 191 THR A C 1
ATOM 1519 O O . THR A 1 191 ? 3.606 -8.700 -21.408 1.00 93.12 191 THR A O 1
ATOM 1522 N N . LEU A 1 192 ? 5.432 -7.396 -21.282 1.00 90.88 192 LEU A N 1
ATOM 1523 C CA . LEU A 1 192 ? 5.187 -6.888 -19.938 1.00 90.88 192 LEU A CA 1
ATOM 1524 C C . LEU A 1 192 ? 3.915 -6.024 -19.865 1.00 90.88 192 LEU A C 1
ATOM 1526 O O . LEU A 1 192 ? 3.162 -6.135 -18.903 1.00 90.88 192 LEU A O 1
ATOM 1530 N N . LEU A 1 193 ? 3.622 -5.227 -20.898 1.00 89.25 193 LEU A N 1
ATOM 1531 C CA . LEU A 1 193 ? 2.366 -4.472 -21.002 1.00 89.25 193 LEU A CA 1
ATOM 1532 C C . LEU A 1 193 ? 1.150 -5.379 -21.238 1.00 89.25 193 LEU A C 1
ATOM 1534 O O . LEU A 1 193 ? 0.090 -5.140 -20.666 1.00 89.25 193 LEU A O 1
ATOM 1538 N N . ASN A 1 194 ? 1.295 -6.432 -22.044 1.00 89.56 194 ASN A N 1
ATOM 1539 C CA . ASN A 1 194 ? 0.211 -7.382 -22.299 1.00 89.56 194 ASN A CA 1
ATOM 1540 C C . ASN A 1 194 ? -0.157 -8.182 -21.045 1.00 89.56 194 ASN A C 1
ATOM 1542 O O . ASN A 1 194 ? -1.338 -8.355 -20.781 1.00 89.56 194 ASN A O 1
ATOM 1546 N N . GLN A 1 195 ? 0.836 -8.612 -20.259 1.00 84.00 195 GLN A N 1
ATOM 1547 C CA . GLN A 1 195 ? 0.619 -9.287 -18.971 1.00 84.00 195 GLN A CA 1
ATOM 1548 C C . GLN A 1 195 ? -0.019 -8.381 -17.911 1.00 84.00 195 GLN A C 1
ATOM 1550 O O . GLN A 1 195 ? -0.607 -8.874 -16.957 1.00 84.00 195 GLN A O 1
ATOM 1555 N N . TYR A 1 196 ? 0.137 -7.064 -18.046 1.00 78.12 196 TYR A N 1
ATOM 1556 C CA . TYR A 1 196 ? -0.417 -6.083 -17.118 1.00 78.12 196 TYR A CA 1
ATOM 1557 C C . TYR A 1 196 ? -1.859 -5.677 -17.461 1.00 78.12 196 TYR A C 1
ATOM 1559 O O . TYR A 1 196 ? -2.629 -5.330 -16.570 1.00 78.12 196 TYR A O 1
ATOM 1567 N N . ASN A 1 197 ? -2.211 -5.696 -18.751 1.00 74.75 197 ASN A N 1
ATOM 1568 C CA . ASN A 1 197 ? -3.532 -5.309 -19.257 1.00 74.75 197 ASN A CA 1
ATOM 1569 C C . ASN A 1 197 ? -4.533 -6.480 -19.358 1.00 74.75 197 ASN A C 1
ATOM 1571 O O . ASN A 1 197 ? -5.696 -6.233 -19.681 1.00 74.75 197 ASN A O 1
ATOM 1575 N N . SER A 1 198 ? -4.087 -7.725 -19.150 1.00 55.62 198 SER A N 1
ATOM 1576 C CA . SER A 1 198 ? -4.910 -8.948 -19.124 1.00 55.62 198 SER A CA 1
ATOM 1577 C C . SER A 1 198 ? -5.376 -9.293 -17.717 1.00 55.62 198 SER A C 1
ATOM 1579 O O . SER A 1 198 ? -6.571 -9.616 -17.560 1.00 55.62 198 SER A O 1
#

Secondary structure (DSSP, 8-state):
------HHHHHHHHHHHHHHHHHHHHHHHHHHHHHHHIIIIIS-PPPP--HHHHHHHHHHHHHHHHHHHHHHHHHHHHHHHHHHHHHHHHHHHHHHHHHHHHHHHHHHHHHHHHHHHHHHHHHHHHHHHHHHHHHHHHHHHHHHHTSSS-EE-TTS-EE-HHHHHHHHHHHHHHHHHHHHHHHHHHHHHHHHHHHHH-

Foldseek 3Di:
DDDDPPVVVVVVVVVVVVVLVVVLVVLLVCLVVVVVCCQVVPPVHDDDPDPVVVVVSCVVSCVVNVVSVVVVVVVVVVVVVVVVVVVVVVVVVVVVVVVVVVVVVVVVVVLVVLLVVLVVLLVVLVVVLVVL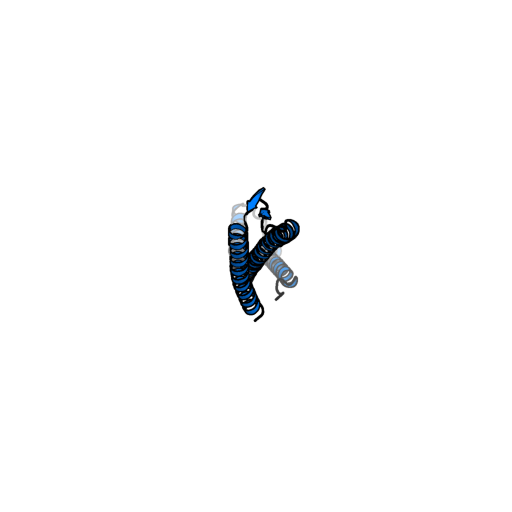VVQLVQQVVQCVVVVQCWGAGPVRDIAHNVRSVVSNVVSVVVSVVSVVVSVVSVVVSVVSVVVVVD

Radius of gyration: 46.68 Å; chains: 1; bounding box: 83×25×127 Å

Sequence (198 aa):
MTNKINMTDLGRLDSEIRLVHIVVASIIIVTLASYSVWFWWLNSQTISTSVESWGQLGDYVGGILNPCTAYAAYYWLTRSIRLQKEEMLEARLAMEAASKSQAEQAHHSQVQVRVSALTALINSIMVEVQTQRMQLQHLLVQAEKHHAGAAVGFDGVRLNSQELANRVAEINNQISKRMNERYDFEQQLKTLLNQYNS